Protein AF-A0A397VCN0-F1 (afdb_monomer_lite)

Radius of gyration: 50.91 Å; chains: 1; bounding box: 100×48×121 Å

Secondary structure (DSSP, 8-state):
--HHHHHHHHHHHHHHHHHHTTS------------------------S---HHHHHHHHHHHHHHHHHHHHHHHHHHHTS-HHHHHHHHHHHHHTB--SSTTTTSBPPHHHHHHHHHHHIIIIITHHHHHHHHHHHHHHHHHHHHHHHHHHHHHHHHHHHHHHHHHHHHHHHHHHHEEETTEE-HHHHHHHHHHHHHTTT-HHHHHHHHHHHHHHHHSS--SS---TTTS--

Sequence (232 aa):
MGITQYLKYLLKYKQ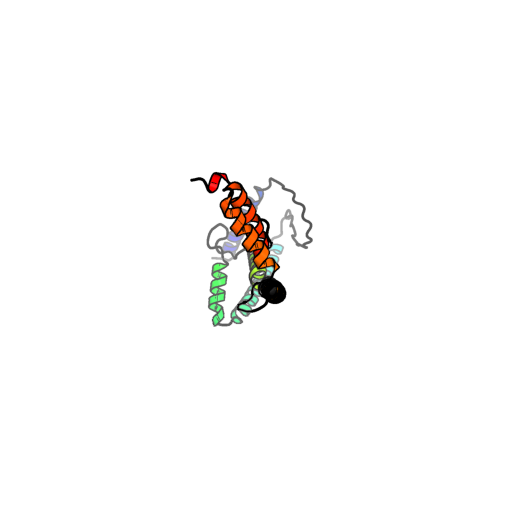TEYSSKKSSTGKEVKISNKFEHSTVTSSINIESELEPENLFQELQYSTKLESKLRQKLHLKIDSIFSDQLSRAIYILNNMIYTKGKHQGELISEYCQRKALKLLENFLYKHGSVAISLTQKIKKLENKNKKLQNELGKLKEQIRLLKISVSSKEKIKQKKLFKSKNEYSTQFLQTATEISNLGQISLKSTAAYTKKFYEFITGEEPEKWIDGHTLSR

Organism: NCBI:txid44941

Structure (mmCIF, N/CA/C/O backbone):
data_AF-A0A397VCN0-F1
#
_entry.id   AF-A0A397VCN0-F1
#
loop_
_atom_site.group_PDB
_atom_site.id
_atom_site.type_symbol
_atom_site.label_atom_id
_atom_site.label_alt_id
_atom_site.label_comp_id
_atom_site.label_asym_id
_atom_site.label_entity_id
_atom_site.label_seq_id
_atom_site.pdbx_PDB_ins_code
_atom_site.Cartn_x
_atom_site.Cartn_y
_atom_site.Cartn_z
_atom_site.occupancy
_atom_site.B_iso_or_equiv
_atom_site.auth_seq_id
_atom_site.auth_comp_id
_atom_site.auth_asym_id
_atom_site.auth_atom_id
_atom_site.pdbx_PDB_model_num
ATOM 1 N N . MET A 1 1 ? 29.643 -0.077 -62.225 1.00 52.97 1 MET A N 1
ATOM 2 C CA . MET A 1 1 ? 29.096 1.298 -62.207 1.00 52.97 1 MET A CA 1
ATOM 3 C C . MET A 1 1 ? 30.232 2.211 -61.771 1.00 52.97 1 MET A C 1
ATOM 5 O O . MET A 1 1 ? 30.728 2.037 -60.666 1.00 52.97 1 MET A O 1
ATOM 9 N N . GLY A 1 2 ? 30.768 3.036 -62.673 1.00 63.59 2 GLY A N 1
ATOM 10 C CA . GLY A 1 2 ? 31.990 3.806 -62.402 1.00 63.59 2 GLY A CA 1
ATOM 11 C C . GLY A 1 2 ? 31.775 4.862 -61.314 1.00 63.59 2 GLY A C 1
ATOM 12 O O . GLY A 1 2 ? 30.667 5.374 -61.166 1.00 63.59 2 GLY A O 1
ATOM 13 N N . ILE A 1 3 ? 32.831 5.210 -60.572 1.00 63.47 3 ILE A N 1
ATOM 14 C CA . ILE A 1 3 ? 32.829 6.237 -59.507 1.00 63.47 3 ILE A CA 1
ATOM 15 C C . ILE A 1 3 ? 32.184 7.553 -59.987 1.00 63.47 3 ILE A C 1
ATOM 17 O O . ILE A 1 3 ? 31.427 8.192 -59.260 1.00 63.47 3 ILE A O 1
ATOM 21 N N . THR A 1 4 ? 32.385 7.908 -61.256 1.00 65.44 4 THR A N 1
ATOM 22 C CA . THR A 1 4 ? 31.786 9.078 -61.920 1.00 65.44 4 THR A CA 1
ATOM 23 C C . THR A 1 4 ? 30.257 9.028 -62.000 1.00 65.44 4 THR A C 1
ATOM 25 O O . THR A 1 4 ? 29.588 10.057 -61.912 1.00 65.44 4 THR A O 1
ATOM 28 N N . GLN A 1 5 ? 29.680 7.836 -62.127 1.00 61.31 5 GLN A N 1
ATOM 29 C CA . GLN A 1 5 ? 28.237 7.618 -62.209 1.00 61.31 5 GLN A CA 1
ATOM 30 C C . GLN A 1 5 ? 27.580 7.704 -60.825 1.00 61.31 5 GLN A C 1
ATOM 32 O O . GLN A 1 5 ? 26.484 8.249 -60.698 1.00 61.31 5 GLN A O 1
ATOM 37 N N . TYR A 1 6 ? 28.288 7.256 -59.784 1.00 66.12 6 TYR A N 1
ATOM 38 C CA . TYR A 1 6 ? 27.868 7.399 -58.388 1.00 66.12 6 TYR A CA 1
ATOM 39 C C . TYR A 1 6 ? 27.929 8.861 -57.913 1.00 66.12 6 TYR A C 1
ATOM 41 O O . TYR A 1 6 ? 26.990 9.353 -57.290 1.00 66.12 6 TYR A O 1
ATOM 49 N N . LEU A 1 7 ? 28.974 9.603 -58.295 1.00 70.06 7 LEU A N 1
ATOM 50 C CA . LEU A 1 7 ? 29.089 11.034 -57.989 1.00 70.06 7 LEU A CA 1
ATOM 51 C C . LEU A 1 7 ? 28.002 11.870 -58.685 1.00 70.06 7 LEU A C 1
ATOM 53 O O . LEU A 1 7 ? 27.406 12.743 -58.053 1.00 70.06 7 LEU A O 1
ATOM 57 N N . LYS A 1 8 ? 27.663 11.558 -59.948 1.00 76.31 8 LYS A N 1
ATOM 58 C CA . LYS A 1 8 ? 26.522 12.185 -60.645 1.00 76.31 8 LYS A CA 1
ATOM 59 C C . LYS A 1 8 ? 25.186 11.920 -59.943 1.00 76.31 8 LYS A C 1
ATOM 61 O O . LYS A 1 8 ? 24.343 12.814 -59.890 1.00 76.31 8 LYS A O 1
ATOM 66 N N . TYR A 1 9 ? 24.994 10.721 -59.392 1.00 77.94 9 TYR A N 1
ATOM 67 C CA . TYR A 1 9 ? 23.787 10.380 -58.636 1.00 77.94 9 TYR A CA 1
ATOM 68 C C . TYR A 1 9 ? 23.679 11.189 -57.331 1.00 77.94 9 TYR A C 1
ATOM 70 O O . TYR A 1 9 ? 22.633 11.779 -57.060 1.00 77.94 9 TYR A O 1
ATOM 78 N N . LEU A 1 10 ? 24.772 11.295 -56.567 1.00 71.25 10 LEU A N 1
ATOM 79 C CA . LEU A 1 10 ? 24.806 12.055 -55.311 1.00 71.25 10 LEU A CA 1
ATOM 80 C C . LEU A 1 10 ? 24.582 13.562 -55.513 1.00 71.25 10 LEU A C 1
ATOM 82 O O . LEU A 1 10 ? 23.855 14.182 -54.734 1.00 71.25 10 LEU A O 1
ATOM 86 N N . LEU A 1 11 ? 25.149 14.146 -56.575 1.00 71.75 11 LEU A N 1
ATOM 87 C CA . LEU A 1 11 ? 24.930 15.556 -56.924 1.00 71.75 11 LEU A CA 1
ATOM 88 C C . LEU A 1 11 ? 23.461 15.842 -57.265 1.00 71.75 11 LEU A C 1
ATOM 90 O O . LEU A 1 11 ? 22.894 16.822 -56.776 1.00 71.75 11 LEU A O 1
ATOM 94 N N . LYS A 1 12 ? 22.818 14.954 -58.035 1.00 77.06 12 LYS A N 1
ATOM 95 C CA . LYS A 1 12 ? 21.394 15.072 -58.382 1.00 77.06 12 LYS A CA 1
ATOM 96 C C . LYS A 1 12 ? 20.493 14.969 -57.147 1.00 77.06 12 LYS A C 1
ATOM 98 O O . LYS A 1 12 ? 19.529 15.720 -57.032 1.00 77.06 12 LYS A O 1
ATOM 103 N N . TYR A 1 13 ? 20.825 14.079 -56.209 1.00 66.25 13 TYR A N 1
ATOM 104 C CA . TYR A 1 13 ? 20.067 13.906 -54.968 1.00 66.25 13 TYR A CA 1
ATOM 105 C C . TYR A 1 13 ? 20.111 15.167 -54.090 1.00 66.25 13 TYR A C 1
ATOM 107 O O . TYR A 1 13 ? 19.065 15.663 -53.667 1.00 66.25 13 TYR A O 1
ATOM 115 N N . LYS A 1 14 ? 21.296 15.768 -53.897 1.00 65.12 14 LYS A N 1
ATOM 116 C CA . LYS A 1 14 ? 21.422 16.995 -53.093 1.00 65.12 14 LYS A CA 1
ATOM 117 C C . LYS A 1 14 ? 20.653 18.179 -53.684 1.00 65.12 14 LYS A C 1
ATOM 119 O O . LYS A 1 14 ? 19.998 18.892 -52.931 1.00 65.12 14 LYS A O 1
ATOM 124 N N . GLN A 1 15 ? 20.650 18.369 -55.005 1.00 58.91 15 GLN A N 1
ATOM 125 C CA . GLN A 1 15 ? 19.891 19.463 -55.635 1.00 58.91 15 GLN A CA 1
ATOM 126 C C . GLN A 1 15 ? 18.381 19.383 -55.348 1.00 58.91 15 GLN A C 1
ATOM 128 O O . GLN A 1 15 ? 17.747 20.410 -55.110 1.00 58.91 15 GLN A O 1
ATOM 133 N N . THR A 1 16 ? 17.811 18.175 -55.279 1.00 57.97 16 THR A N 1
ATOM 134 C CA . THR A 1 16 ? 16.381 18.001 -54.971 1.00 57.97 16 THR A CA 1
ATOM 135 C C . THR A 1 16 ? 16.013 18.341 -53.520 1.00 57.97 16 THR A C 1
ATOM 137 O O . THR A 1 16 ? 14.912 18.835 -53.270 1.00 57.97 16 THR A O 1
ATOM 140 N N . GLU A 1 17 ? 16.934 18.178 -52.561 1.00 53.09 17 GLU A N 1
ATOM 141 C CA . GLU A 1 17 ? 16.700 18.586 -51.168 1.00 53.09 17 GLU A CA 1
ATOM 142 C C . GLU A 1 17 ? 16.656 20.112 -50.999 1.00 53.09 17 GLU A C 1
ATOM 144 O O . GLU A 1 17 ? 15.836 20.618 -50.224 1.00 53.09 17 GLU A O 1
ATOM 149 N N . TYR A 1 18 ? 17.490 20.850 -51.742 1.00 44.41 18 TYR A N 1
ATOM 150 C CA . TYR A 1 18 ? 17.548 22.315 -51.674 1.00 44.41 18 TYR A CA 1
ATOM 151 C C . TYR A 1 18 ? 16.281 22.982 -52.224 1.00 44.41 18 TYR A C 1
ATOM 153 O O . TYR A 1 18 ? 15.811 23.965 -51.649 1.00 44.41 18 TYR A O 1
ATOM 161 N N . SER A 1 19 ? 15.668 22.427 -53.274 1.00 44.06 19 SER A N 1
ATOM 162 C CA . SER A 1 19 ? 14.415 22.963 -53.823 1.00 44.06 19 SER A CA 1
ATOM 163 C C . SER A 1 19 ? 13.205 22.738 -52.906 1.00 44.06 19 SER A C 1
ATOM 165 O O . SER A 1 19 ? 12.285 23.552 -52.917 1.00 44.06 19 SER A O 1
ATOM 167 N N . SER A 1 20 ? 13.201 21.696 -52.062 1.00 51.53 20 SER A N 1
ATOM 168 C CA . SER A 1 20 ? 12.068 21.435 -51.153 1.00 51.53 20 SER A CA 1
ATOM 169 C C . SER A 1 20 ? 12.053 22.337 -49.907 1.00 51.53 20 SER A C 1
ATOM 171 O O . SER A 1 20 ? 10.988 22.602 -49.349 1.00 51.53 20 SER A O 1
ATOM 173 N N . LYS A 1 21 ? 13.213 22.875 -49.495 1.00 48.22 21 LYS A N 1
ATOM 174 C CA . LYS A 1 21 ? 13.355 23.705 -48.282 1.00 48.22 21 LYS A CA 1
ATOM 175 C C . LYS A 1 21 ? 12.924 25.170 -48.448 1.00 48.22 21 LYS A C 1
ATOM 177 O O . LYS A 1 21 ? 12.779 25.857 -47.442 1.00 48.22 21 LYS A O 1
ATOM 182 N N . LYS A 1 22 ? 12.668 25.656 -49.672 1.00 43.25 22 LYS A N 1
ATOM 183 C CA . LYS A 1 22 ? 12.268 27.058 -49.930 1.00 43.25 22 LYS A CA 1
ATOM 184 C C . LYS A 1 22 ? 10.757 27.350 -49.842 1.00 43.25 22 LYS A C 1
ATOM 186 O O . LYS A 1 22 ? 10.391 28.508 -49.992 1.00 43.25 22 LYS A O 1
ATOM 191 N N . SER A 1 23 ? 9.877 26.370 -49.578 1.00 43.91 23 SER A N 1
ATOM 192 C CA . SER A 1 23 ? 8.410 26.610 -49.575 1.00 43.91 23 SER A CA 1
ATOM 193 C C . SER A 1 23 ? 7.705 26.606 -48.208 1.00 43.91 23 SER A C 1
ATOM 195 O O . SER A 1 23 ? 6.490 26.771 -48.161 1.00 43.91 23 SER A O 1
ATOM 197 N N . SER A 1 24 ? 8.417 26.476 -47.082 1.00 46.81 24 SER A N 1
ATOM 198 C CA . SER A 1 24 ? 7.774 26.428 -45.756 1.00 46.81 24 SER A CA 1
ATOM 199 C C . SER A 1 24 ? 8.371 27.419 -44.754 1.00 46.81 24 SER A C 1
ATOM 201 O O . SER A 1 24 ? 9.006 27.032 -43.774 1.00 46.81 24 SER A O 1
ATOM 203 N N . THR A 1 25 ? 8.130 28.710 -44.969 1.00 42.97 25 THR A N 1
ATOM 204 C CA . THR A 1 25 ? 8.285 29.747 -43.937 1.00 42.97 25 THR A CA 1
ATOM 205 C C . THR A 1 25 ? 6.997 30.550 -43.846 1.00 42.97 25 THR A C 1
ATOM 207 O O . THR A 1 25 ? 6.681 31.327 -44.741 1.00 42.97 25 THR A O 1
ATOM 210 N N . GLY A 1 26 ? 6.247 30.355 -42.760 1.00 38.00 26 GLY A N 1
ATOM 211 C CA . GLY A 1 26 ? 5.055 31.148 -42.481 1.00 38.00 26 GLY A CA 1
ATOM 212 C C . GLY A 1 26 ? 4.259 30.664 -41.272 1.00 38.00 26 GLY A C 1
ATOM 213 O O . GLY A 1 26 ? 3.211 30.055 -41.456 1.00 38.00 26 GLY A O 1
ATOM 214 N N . LYS A 1 27 ? 4.759 30.948 -40.059 1.00 37.06 27 LYS A N 1
ATOM 215 C CA . LYS A 1 27 ? 4.027 31.541 -38.911 1.00 37.06 27 LYS A CA 1
ATOM 216 C C . LYS A 1 27 ? 4.756 31.274 -37.590 1.00 37.06 27 LYS A C 1
ATOM 218 O O . LYS A 1 27 ? 4.901 30.137 -37.153 1.00 37.06 27 LYS A O 1
ATOM 223 N N . GLU A 1 28 ? 5.195 32.366 -36.972 1.00 37.59 28 GLU A N 1
ATOM 224 C CA . GLU A 1 28 ? 5.738 32.431 -35.619 1.00 37.59 28 GLU A CA 1
ATOM 225 C C . GLU A 1 28 ? 4.655 32.137 -34.572 1.00 37.59 28 GLU A C 1
ATOM 227 O O . GLU A 1 28 ? 3.560 32.696 -34.626 1.00 37.59 28 GLU A O 1
ATOM 232 N N . VAL A 1 29 ? 5.003 31.349 -33.554 1.00 33.03 29 VAL A N 1
ATOM 233 C CA . VAL A 1 29 ? 4.394 31.447 -32.224 1.00 33.03 29 VAL A CA 1
ATOM 234 C C . VAL A 1 29 ? 5.535 31.528 -31.216 1.00 33.03 29 VAL A C 1
ATOM 236 O O . VAL A 1 29 ? 6.292 30.576 -31.028 1.00 33.03 29 VAL A O 1
ATOM 239 N N . LYS A 1 30 ? 5.674 32.701 -30.594 1.00 43.06 30 LYS A N 1
ATOM 240 C CA . LYS A 1 30 ? 6.594 32.963 -29.485 1.00 43.06 30 LYS A CA 1
ATOM 241 C C . LYS A 1 30 ? 6.104 32.228 -28.239 1.00 43.06 30 LYS A C 1
ATOM 243 O O . LYS A 1 30 ? 5.043 32.553 -27.716 1.00 43.06 30 LYS A O 1
ATOM 248 N N . ILE A 1 31 ? 6.908 31.301 -27.726 1.00 36.25 31 ILE A N 1
ATOM 249 C CA . ILE A 1 31 ? 6.839 30.867 -26.328 1.00 36.25 31 ILE A CA 1
ATOM 250 C C . ILE A 1 31 ? 8.248 30.969 -25.757 1.00 36.25 31 ILE A C 1
ATOM 252 O O . ILE A 1 31 ? 9.149 30.213 -26.112 1.00 36.25 31 ILE A O 1
ATOM 256 N N . SER A 1 32 ? 8.422 31.953 -24.884 1.00 42.44 32 SER A N 1
ATOM 257 C CA . SER A 1 32 ? 9.625 32.181 -24.099 1.00 42.44 32 SER A CA 1
ATOM 258 C C . SER A 1 32 ? 9.804 31.037 -23.104 1.00 42.44 32 SER A C 1
ATOM 260 O O . SER A 1 32 ? 8.989 30.881 -22.202 1.00 42.44 32 SER A O 1
ATOM 262 N N . ASN A 1 33 ? 10.881 30.265 -23.232 1.00 35.03 33 ASN A N 1
ATOM 263 C CA . ASN A 1 33 ? 11.439 29.502 -22.121 1.00 35.03 33 ASN A CA 1
ATOM 264 C C . ASN A 1 33 ? 12.961 29.494 -22.235 1.00 35.03 33 ASN A C 1
ATOM 266 O O . ASN A 1 33 ? 13.545 29.007 -23.199 1.00 35.03 33 ASN A O 1
ATOM 270 N N . LYS A 1 34 ? 13.579 30.107 -21.229 1.00 45.44 34 LYS A N 1
ATOM 271 C CA . LYS A 1 34 ? 15.013 30.295 -21.063 1.00 45.44 34 LYS A CA 1
ATOM 272 C C . LYS A 1 34 ? 15.606 28.971 -20.574 1.00 45.44 34 LYS A C 1
ATOM 274 O O . LYS A 1 34 ? 15.419 28.613 -19.417 1.00 45.44 34 LYS A O 1
ATOM 279 N N . PHE A 1 35 ? 16.279 28.240 -21.456 1.00 36.78 35 PHE A N 1
ATOM 280 C CA . PHE A 1 35 ? 17.197 27.163 -21.090 1.00 36.78 35 PHE A CA 1
ATOM 281 C C . PHE A 1 35 ? 18.443 27.292 -21.960 1.00 36.78 35 PHE A C 1
ATOM 283 O O . PHE A 1 35 ? 18.377 27.207 -23.185 1.00 36.78 35 PHE A O 1
ATOM 290 N N . GLU A 1 36 ? 19.565 27.560 -21.304 1.00 40.88 36 GLU A N 1
ATOM 291 C CA . GLU A 1 36 ? 20.887 27.626 -21.909 1.00 40.88 36 GLU A CA 1
ATOM 292 C C . GLU A 1 36 ? 21.282 26.229 -22.395 1.00 40.88 36 GLU A C 1
ATOM 294 O O . GLU A 1 36 ? 21.576 25.330 -21.609 1.00 40.88 36 GLU A O 1
ATOM 299 N N . HIS A 1 37 ? 21.288 26.051 -23.711 1.00 37.06 37 HIS A N 1
ATOM 300 C CA . HIS A 1 37 ? 22.030 24.988 -24.364 1.00 37.06 37 HIS A CA 1
ATOM 301 C C . HIS A 1 37 ? 22.954 25.626 -25.394 1.00 37.06 37 HIS A C 1
ATOM 303 O O . HIS A 1 37 ? 22.508 26.321 -26.306 1.00 37.06 37 HIS A O 1
ATOM 309 N N . SER A 1 38 ? 24.252 25.366 -25.249 1.00 35.41 38 SER A N 1
ATOM 310 C CA . SER A 1 38 ? 25.270 25.586 -26.269 1.00 35.41 38 SER A CA 1
ATOM 311 C C . SER A 1 38 ? 25.053 24.611 -27.428 1.00 35.41 38 SER A C 1
ATOM 313 O O . SER A 1 38 ? 25.767 23.630 -27.618 1.00 35.41 38 SER A O 1
ATOM 315 N N . THR A 1 39 ? 24.026 24.866 -28.229 1.00 32.78 39 THR A N 1
ATOM 316 C CA . THR A 1 39 ? 23.913 24.282 -29.560 1.00 32.78 39 THR A CA 1
ATOM 317 C C . THR A 1 39 ? 24.806 25.079 -30.496 1.00 32.78 39 THR A C 1
ATOM 319 O O . THR A 1 39 ? 24.437 26.172 -30.926 1.00 32.78 39 THR A O 1
ATOM 322 N N . VAL A 1 40 ? 25.967 24.521 -30.846 1.00 36.59 40 VAL A N 1
ATOM 323 C CA . VAL A 1 40 ? 26.679 24.911 -32.069 1.00 36.59 4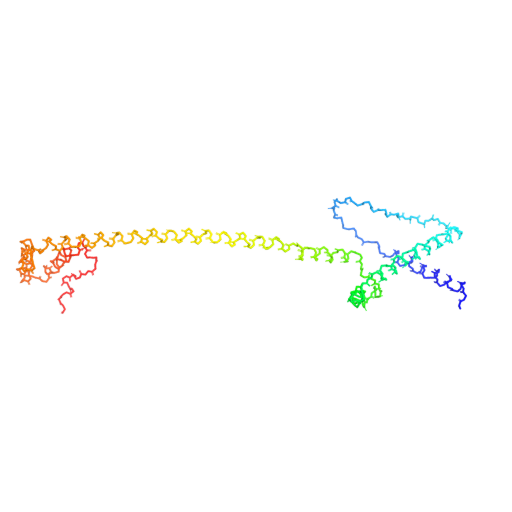0 VAL A CA 1
ATOM 324 C C . VAL A 1 40 ? 25.804 24.464 -33.239 1.00 36.59 40 VAL A C 1
ATOM 326 O O . VAL A 1 40 ? 25.929 23.362 -33.760 1.00 36.59 40 VAL A O 1
ATOM 329 N N . THR A 1 41 ? 24.842 25.308 -33.593 1.00 37.25 41 THR A N 1
ATOM 330 C CA . THR A 1 41 ? 24.201 25.288 -34.903 1.00 37.25 41 THR A CA 1
ATOM 331 C C . THR A 1 41 ? 24.885 26.380 -35.701 1.00 37.25 41 THR A C 1
ATOM 333 O O . THR A 1 41 ? 24.500 27.547 -35.660 1.00 37.25 41 THR A O 1
ATOM 336 N N . SER A 1 42 ? 25.964 26.014 -36.390 1.00 37.88 42 SER A N 1
ATOM 337 C CA . SER A 1 42 ? 26.475 26.828 -37.483 1.00 37.88 42 SER A CA 1
ATOM 338 C C . SER A 1 42 ? 25.390 26.854 -38.556 1.00 37.88 42 SER A C 1
ATOM 340 O O . SER A 1 42 ? 25.253 25.949 -39.375 1.00 37.88 42 SER A O 1
ATOM 342 N N . SER A 1 43 ? 24.559 27.891 -38.508 1.00 38.50 43 SER A N 1
ATOM 343 C CA . SER A 1 43 ? 23.750 28.295 -39.648 1.00 38.50 43 SER A CA 1
ATOM 344 C C . SER A 1 43 ? 24.732 28.777 -40.707 1.00 38.50 43 SER A C 1
ATOM 346 O O . SER A 1 43 ? 25.196 29.913 -40.661 1.00 38.50 43 SER A O 1
ATOM 348 N N . ILE A 1 44 ? 25.143 27.875 -41.597 1.00 39.31 44 ILE A N 1
ATOM 349 C CA . ILE A 1 44 ? 26.002 28.234 -42.718 1.00 39.31 44 ILE A CA 1
ATOM 350 C C . ILE A 1 44 ? 25.102 28.916 -43.749 1.00 39.31 44 ILE A C 1
ATOM 352 O O . ILE A 1 44 ? 24.331 28.262 -44.452 1.00 39.31 44 ILE A O 1
ATOM 356 N N . ASN A 1 45 ? 25.187 30.244 -43.803 1.00 44.09 45 ASN A N 1
ATOM 357 C CA . ASN A 1 45 ? 24.824 31.008 -44.988 1.00 44.09 45 ASN A CA 1
ATOM 358 C C . ASN A 1 45 ? 25.782 30.563 -46.100 1.00 44.09 45 ASN A C 1
ATOM 360 O O . ASN A 1 45 ? 26.951 30.936 -46.086 1.00 44.09 45 ASN A O 1
ATOM 364 N N . ILE A 1 46 ? 25.313 29.722 -47.022 1.00 44.03 46 ILE A N 1
ATOM 365 C CA . ILE A 1 46 ? 26.068 29.352 -48.225 1.00 44.03 46 ILE A CA 1
ATOM 366 C C . ILE A 1 46 ? 25.491 30.158 -49.386 1.00 44.03 46 ILE A C 1
ATOM 368 O O . ILE A 1 46 ? 24.717 29.657 -50.193 1.00 44.03 46 ILE A O 1
ATOM 372 N N . GLU A 1 47 ? 25.871 31.430 -49.437 1.00 45.81 47 GLU A N 1
ATOM 373 C CA . GLU A 1 47 ? 26.098 32.130 -50.702 1.00 45.81 47 GLU A CA 1
ATOM 374 C C . GLU A 1 47 ? 27.614 32.274 -50.847 1.00 45.81 47 GLU A C 1
ATOM 376 O O . GLU A 1 47 ? 28.192 33.348 -50.740 1.00 45.81 47 GLU A O 1
ATOM 381 N N . SER A 1 48 ? 28.286 31.137 -50.996 1.00 50.91 48 SER A N 1
ATOM 382 C CA . SER A 1 48 ? 29.663 31.098 -51.464 1.00 50.91 48 SER A CA 1
ATOM 383 C C . SER A 1 48 ? 29.772 29.923 -52.417 1.00 50.91 48 SER A C 1
ATOM 385 O O . SER A 1 48 ? 29.552 28.775 -52.022 1.00 50.91 48 SER A O 1
ATOM 387 N N . GLU A 1 49 ? 30.059 30.232 -53.673 1.00 57.00 49 GLU A N 1
ATOM 388 C CA . GLU A 1 49 ? 30.464 29.285 -54.701 1.00 57.00 49 GLU A CA 1
ATOM 389 C C . GLU A 1 49 ? 31.680 28.512 -54.161 1.00 57.00 49 GLU A C 1
ATOM 391 O O . GLU A 1 49 ? 32.780 29.041 -54.027 1.00 57.00 49 GLU A O 1
ATOM 396 N N . LEU A 1 50 ? 31.425 27.300 -53.662 1.00 51.81 50 LEU A N 1
ATOM 397 C CA . LEU A 1 50 ? 32.420 26.463 -53.000 1.00 51.81 50 LEU A CA 1
ATOM 398 C C . LEU A 1 50 ? 33.236 25.743 -54.070 1.00 51.81 50 LEU A C 1
ATOM 400 O O . LEU A 1 50 ? 32.737 24.832 -54.733 1.00 51.81 50 LEU A O 1
ATOM 404 N N . GLU A 1 51 ? 34.493 26.159 -54.199 1.00 61.62 51 GLU A N 1
ATOM 405 C CA . GLU A 1 51 ? 35.505 25.528 -55.042 1.00 61.62 51 GLU A CA 1
ATOM 406 C C . GLU A 1 51 ? 35.568 23.999 -54.804 1.00 61.62 51 GLU A C 1
ATOM 408 O O . GLU A 1 51 ? 35.558 23.538 -53.651 1.00 61.62 51 GLU A O 1
ATOM 413 N N . PRO A 1 52 ? 35.648 23.182 -55.872 1.00 60.91 52 PRO A N 1
ATOM 414 C CA . PRO A 1 52 ? 35.488 21.724 -55.821 1.00 60.91 52 PRO A CA 1
ATOM 415 C C . PRO A 1 52 ? 36.542 20.994 -54.967 1.00 60.91 52 PRO A C 1
ATOM 417 O O . PRO A 1 52 ? 36.306 19.866 -54.526 1.00 60.91 52 PRO A O 1
ATOM 420 N N . GLU A 1 53 ? 37.680 21.628 -54.685 1.00 58.81 53 GLU A N 1
ATOM 421 C CA . GLU A 1 53 ? 38.780 21.068 -53.887 1.00 58.81 53 GLU A CA 1
ATOM 422 C C . GLU A 1 53 ? 38.465 21.014 -52.381 1.00 58.81 53 GLU A C 1
ATOM 424 O O . GLU A 1 53 ? 38.832 20.043 -51.711 1.00 58.81 53 GLU A O 1
ATOM 429 N N . ASN A 1 54 ? 37.689 21.973 -51.859 1.00 64.00 54 ASN A N 1
ATOM 430 C CA . ASN A 1 54 ? 37.234 21.960 -50.462 1.00 64.00 54 ASN A CA 1
ATOM 431 C C . ASN A 1 54 ? 36.186 20.862 -50.212 1.00 64.00 54 ASN A C 1
ATOM 433 O O . ASN A 1 54 ? 36.193 20.214 -49.163 1.00 64.00 54 ASN A O 1
ATOM 437 N N . LEU A 1 55 ? 35.342 20.573 -51.209 1.00 64.00 55 LEU A N 1
ATOM 438 C CA . LEU A 1 55 ? 34.334 19.511 -51.130 1.00 64.00 55 LEU A CA 1
ATOM 439 C C . LEU A 1 55 ? 34.980 18.117 -51.030 1.00 64.00 55 LEU A C 1
ATOM 441 O O . LEU A 1 55 ? 34.479 17.234 -50.333 1.00 64.00 55 LEU A O 1
ATOM 445 N N . PHE A 1 56 ? 36.108 17.908 -51.715 1.00 67.56 56 PHE A N 1
ATOM 446 C CA . PHE A 1 56 ? 36.815 16.628 -51.716 1.00 67.56 56 PHE A CA 1
ATOM 447 C C . PHE A 1 56 ? 37.487 16.329 -50.369 1.00 67.56 56 PHE A C 1
ATOM 449 O O . PHE A 1 56 ? 37.388 15.206 -49.868 1.00 67.56 56 PHE A O 1
ATOM 456 N N . GLN A 1 57 ? 38.115 17.328 -49.742 1.00 68.56 57 GLN A N 1
ATOM 457 C CA . GLN A 1 57 ? 38.715 17.175 -48.411 1.00 68.56 57 GLN A CA 1
ATOM 458 C C . GLN A 1 57 ? 37.661 16.919 -47.323 1.00 68.56 57 GLN A C 1
ATOM 460 O O . GLN A 1 57 ? 37.855 16.058 -46.461 1.00 68.56 57 GLN A O 1
ATOM 465 N N . GLU A 1 58 ? 36.511 17.592 -47.390 1.00 68.69 58 GLU A N 1
ATOM 466 C CA . GLU A 1 58 ? 35.407 17.395 -46.445 1.00 68.69 58 GLU A CA 1
ATOM 467 C C . GLU A 1 58 ? 34.778 15.991 -46.575 1.00 68.69 58 GLU A C 1
ATOM 469 O O . GLU A 1 58 ? 34.512 15.312 -45.576 1.00 68.69 58 GLU A O 1
ATOM 474 N N . LEU A 1 59 ? 34.651 15.481 -47.806 1.00 67.06 59 LEU A N 1
ATOM 475 C CA . LEU A 1 59 ? 34.237 14.099 -48.068 1.00 67.06 59 LEU A CA 1
ATOM 476 C C . LEU A 1 59 ? 35.252 13.078 -47.524 1.00 67.06 59 LEU A C 1
ATOM 478 O O . LEU A 1 59 ? 34.860 12.102 -46.877 1.00 67.06 59 LEU A O 1
ATOM 482 N N . GLN A 1 60 ? 36.556 13.305 -47.700 1.00 70.81 60 GLN A N 1
ATOM 483 C CA . GLN A 1 60 ? 37.585 12.437 -47.112 1.00 70.81 60 GLN A CA 1
ATOM 484 C C . GLN A 1 60 ? 37.547 12.433 -45.576 1.00 70.81 60 GLN A C 1
ATOM 486 O O . GLN A 1 60 ? 37.714 11.385 -44.947 1.00 70.81 60 GLN A O 1
ATOM 491 N N . TYR A 1 61 ? 37.286 13.579 -44.948 1.00 70.44 61 TYR A N 1
ATOM 492 C CA . TYR A 1 61 ? 37.168 13.656 -43.495 1.00 70.44 61 TYR A CA 1
ATOM 493 C C . TYR A 1 61 ? 35.921 12.924 -42.973 1.00 70.44 61 TYR A C 1
ATOM 495 O O . TYR A 1 61 ? 36.016 12.149 -42.017 1.00 70.44 61 TYR A O 1
ATOM 503 N N . SER A 1 62 ? 34.770 13.106 -43.630 1.00 69.31 62 SER A N 1
ATOM 504 C CA . SER A 1 62 ? 33.513 12.438 -43.256 1.00 69.31 62 SER A CA 1
ATOM 505 C C . SER A 1 62 ? 33.630 10.907 -43.306 1.00 69.31 62 SER A C 1
ATOM 507 O O . SER A 1 62 ? 33.307 10.226 -42.332 1.00 69.31 62 SER A O 1
ATOM 509 N N . THR A 1 63 ? 34.230 10.361 -44.367 1.00 78.19 63 THR A N 1
ATOM 510 C CA . THR A 1 63 ? 34.447 8.911 -44.524 1.00 78.19 63 THR A CA 1
ATOM 511 C C . THR A 1 63 ? 35.410 8.336 -43.477 1.00 78.19 63 THR A C 1
ATOM 513 O O . THR A 1 63 ? 35.213 7.224 -42.975 1.00 78.19 63 THR A O 1
ATOM 516 N N . LYS A 1 64 ? 36.432 9.103 -43.071 1.00 87.19 64 LYS A N 1
ATOM 517 C CA . LYS A 1 64 ? 37.360 8.720 -41.994 1.00 87.19 64 LYS A CA 1
ATOM 518 C C . LYS A 1 64 ? 36.701 8.740 -40.612 1.00 87.19 64 LYS A C 1
ATOM 520 O O . LYS A 1 64 ? 37.064 7.945 -39.745 1.00 87.19 64 LYS A O 1
ATOM 525 N N . LEU A 1 65 ? 35.759 9.647 -40.375 1.00 82.25 65 LEU A N 1
ATOM 526 C CA . LEU A 1 65 ? 35.004 9.694 -39.124 1.00 82.25 65 LEU A CA 1
ATOM 527 C C . LEU A 1 65 ? 34.006 8.533 -39.037 1.00 82.25 65 LEU A C 1
ATOM 529 O O . LEU A 1 65 ? 33.935 7.856 -38.009 1.00 82.25 65 LEU A O 1
ATOM 533 N N . GLU A 1 66 ? 33.290 8.258 -40.127 1.00 83.44 66 GLU A N 1
ATOM 534 C CA . GLU A 1 66 ? 32.361 7.132 -40.221 1.00 83.44 66 GLU A CA 1
ATOM 535 C C . GLU A 1 66 ? 33.056 5.787 -40.003 1.00 83.44 66 GLU A C 1
ATOM 537 O O . GLU A 1 66 ? 32.549 4.949 -39.255 1.00 83.44 66 GLU A O 1
ATOM 542 N N . SER A 1 67 ? 34.239 5.579 -40.590 1.00 86.31 67 SER A N 1
ATOM 543 C CA . SER A 1 67 ? 34.993 4.334 -40.403 1.00 86.31 67 SER A CA 1
ATOM 544 C C . SER A 1 67 ? 35.398 4.123 -38.941 1.00 86.31 67 SER A C 1
ATOM 546 O O . SER A 1 67 ? 35.221 3.026 -38.409 1.00 86.31 67 SER A O 1
ATOM 548 N N . LYS A 1 68 ? 35.828 5.181 -38.242 1.00 89.94 68 LYS A N 1
ATOM 549 C CA . LYS A 1 68 ? 36.113 5.129 -36.798 1.00 89.94 68 LYS A CA 1
ATOM 550 C C . LYS A 1 68 ? 34.870 4.806 -35.968 1.00 89.94 68 LYS A C 1
ATOM 552 O O . LYS A 1 68 ? 34.960 4.037 -35.013 1.00 89.94 68 LYS A O 1
ATOM 557 N N . LEU A 1 69 ? 33.718 5.392 -36.296 1.00 84.88 69 LEU A N 1
ATOM 558 C CA . LEU A 1 69 ? 32.461 5.114 -35.593 1.00 84.88 69 LEU A CA 1
ATOM 559 C C . LEU A 1 69 ? 32.006 3.667 -35.810 1.00 84.88 69 LEU A C 1
ATOM 561 O O . LEU A 1 69 ? 31.629 3.002 -34.846 1.00 84.88 69 LEU A O 1
ATOM 565 N N . ARG A 1 70 ? 32.119 3.154 -37.040 1.00 87.88 70 ARG A N 1
ATOM 566 C CA . ARG A 1 70 ? 31.831 1.750 -37.366 1.00 87.88 70 ARG A CA 1
ATOM 567 C C . ARG A 1 70 ? 32.749 0.793 -36.616 1.00 87.88 70 ARG A C 1
ATOM 569 O O . ARG A 1 70 ? 32.258 -0.154 -36.016 1.00 87.88 70 ARG A O 1
ATOM 576 N N . GLN A 1 71 ? 34.053 1.065 -36.574 1.00 90.62 71 GLN A N 1
ATOM 577 C CA . GLN A 1 71 ? 35.004 0.258 -35.800 1.00 90.62 71 GLN A CA 1
ATOM 578 C C . GLN A 1 71 ? 34.656 0.241 -34.308 1.00 90.62 71 GLN A C 1
ATOM 580 O O . GLN A 1 71 ? 34.607 -0.824 -33.699 1.00 90.62 71 GLN A O 1
ATOM 585 N N . LYS A 1 72 ? 34.337 1.402 -33.719 1.00 92.69 72 LYS A N 1
ATOM 586 C CA . LYS A 1 72 ? 33.885 1.478 -32.320 1.00 92.69 72 LYS A CA 1
ATOM 587 C C . LYS A 1 72 ? 32.609 0.675 -32.075 1.00 92.69 72 LYS A C 1
ATOM 589 O O . LYS A 1 72 ? 32.470 0.079 -31.010 1.00 92.69 72 LYS A O 1
ATOM 594 N N . LEU A 1 73 ? 31.675 0.681 -33.025 1.00 86.81 73 LEU A N 1
ATOM 595 C CA . LEU A 1 73 ? 30.449 -0.104 -32.932 1.00 86.81 73 LEU A CA 1
ATOM 596 C C . LEU A 1 73 ? 30.739 -1.607 -33.009 1.00 86.81 73 LEU A C 1
ATOM 598 O O . LEU A 1 73 ? 30.219 -2.341 -32.177 1.00 86.81 73 LEU A O 1
ATOM 602 N N . HIS A 1 74 ? 31.593 -2.048 -33.937 1.00 89.31 74 HIS A N 1
ATOM 603 C CA . HIS A 1 74 ? 32.005 -3.450 -34.042 1.00 89.31 74 HIS A CA 1
ATOM 604 C C . HIS A 1 74 ? 32.621 -3.954 -32.739 1.00 89.31 74 HIS A C 1
ATOM 606 O O . HIS A 1 74 ? 32.120 -4.920 -32.182 1.00 89.31 74 HIS A O 1
ATOM 612 N N . LEU A 1 75 ? 33.580 -3.216 -32.171 1.00 92.75 75 LEU A N 1
ATOM 613 C CA . LEU A 1 75 ? 34.189 -3.578 -30.886 1.00 92.75 75 LEU A CA 1
ATOM 614 C C . LEU A 1 75 ? 33.158 -3.698 -29.754 1.00 92.75 75 LEU A C 1
ATOM 616 O O . LEU A 1 75 ? 33.266 -4.575 -28.902 1.00 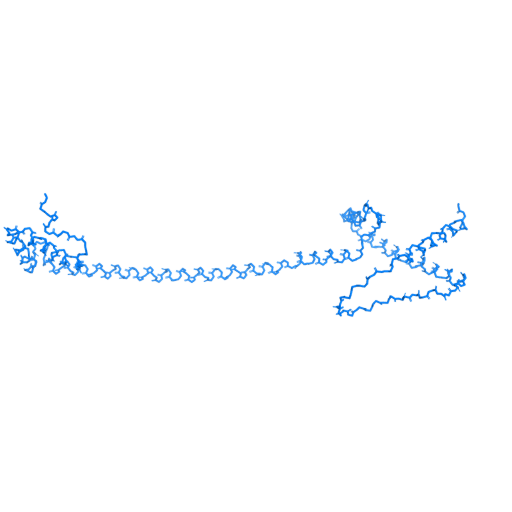92.75 75 LEU A O 1
ATOM 620 N N . LYS A 1 76 ? 32.142 -2.825 -29.738 1.00 89.81 76 LYS A N 1
ATOM 621 C CA . LYS A 1 76 ? 31.050 -2.922 -28.762 1.00 89.81 76 LYS A CA 1
ATOM 622 C C . LYS A 1 76 ? 30.193 -4.160 -28.993 1.00 89.81 76 LYS A C 1
ATOM 624 O O . LYS A 1 76 ? 29.859 -4.817 -28.017 1.00 89.81 76 LYS A O 1
ATOM 629 N N . ILE A 1 77 ? 29.843 -4.468 -30.239 1.00 87.25 77 ILE A N 1
ATOM 630 C CA . ILE A 1 77 ? 29.051 -5.656 -30.580 1.00 87.25 77 ILE A CA 1
ATOM 631 C C . ILE A 1 77 ? 29.817 -6.927 -30.201 1.00 87.25 77 ILE A C 1
ATOM 633 O O . ILE A 1 77 ? 29.241 -7.794 -29.552 1.00 87.25 77 ILE A O 1
ATOM 637 N N . ASP A 1 78 ? 31.113 -6.989 -30.505 1.00 89.12 78 ASP A N 1
ATOM 638 C CA . ASP A 1 78 ? 31.980 -8.128 -30.177 1.00 89.12 78 ASP A CA 1
ATOM 639 C C . ASP A 1 78 ? 32.135 -8.328 -28.658 1.00 89.12 78 ASP A C 1
ATOM 641 O O . ASP A 1 78 ? 32.395 -9.436 -28.197 1.00 89.12 78 ASP A O 1
ATOM 645 N N . SER A 1 79 ? 31.941 -7.267 -27.865 1.00 91.06 79 SER A N 1
ATOM 646 C CA . SER A 1 79 ? 31.965 -7.321 -26.396 1.00 91.06 79 SER A CA 1
ATOM 647 C C . SER A 1 79 ? 30.639 -7.744 -25.745 1.00 91.06 79 SER A C 1
ATOM 649 O O . SER A 1 79 ? 30.597 -7.938 -24.530 1.00 91.06 79 SER A O 1
ATOM 651 N N . ILE A 1 80 ? 29.546 -7.866 -26.511 1.00 90.31 80 ILE A N 1
ATOM 652 C CA . ILE A 1 80 ? 28.242 -8.295 -25.984 1.00 90.31 80 ILE A CA 1
ATOM 653 C C . ILE A 1 80 ? 28.256 -9.815 -25.790 1.00 90.31 80 ILE A C 1
ATOM 655 O O . ILE A 1 80 ? 28.618 -10.567 -26.692 1.00 90.31 80 ILE A O 1
ATOM 659 N N . PHE A 1 81 ? 27.808 -10.279 -24.623 1.00 91.69 81 PHE A N 1
ATOM 660 C CA . PHE A 1 81 ? 27.664 -11.708 -24.351 1.00 91.69 81 PHE A CA 1
ATOM 661 C C . PHE A 1 81 ? 26.673 -12.374 -25.318 1.00 91.69 81 PHE A C 1
ATOM 663 O O . PHE A 1 81 ? 25.644 -11.799 -25.687 1.00 91.69 81 PHE A O 1
ATOM 670 N N . SER A 1 82 ? 26.960 -13.613 -25.720 1.00 86.50 82 SER A N 1
ATOM 671 C CA . SER A 1 82 ? 26.174 -14.338 -26.727 1.00 86.50 82 SER A CA 1
ATOM 672 C C . SER A 1 82 ? 24.701 -14.527 -26.339 1.00 86.50 82 SER A C 1
ATOM 674 O O . SER A 1 82 ? 23.831 -14.485 -27.207 1.00 86.50 82 SER A O 1
ATOM 676 N N . ASP A 1 83 ? 24.396 -14.649 -25.046 1.00 89.19 83 ASP A N 1
ATOM 677 C CA . ASP A 1 83 ? 23.037 -14.755 -24.497 1.00 89.19 83 ASP A CA 1
ATOM 678 C C . ASP A 1 83 ? 22.239 -13.437 -24.581 1.00 89.19 83 ASP A C 1
ATOM 680 O O . ASP A 1 83 ? 21.002 -13.435 -24.580 1.00 89.19 83 ASP A O 1
ATOM 684 N N . GLN A 1 84 ? 22.935 -12.304 -24.691 1.00 89.69 84 GLN A N 1
ATOM 685 C CA . GLN A 1 84 ? 22.347 -10.973 -24.836 1.00 89.69 84 GLN A CA 1
ATOM 686 C C . GLN A 1 84 ? 22.237 -10.531 -26.296 1.00 89.69 84 GLN A C 1
ATOM 688 O O . GLN A 1 84 ? 21.437 -9.643 -26.601 1.00 89.69 84 GLN A O 1
ATOM 693 N N . LEU A 1 85 ? 22.973 -11.169 -27.210 1.00 88.75 85 LEU A N 1
ATOM 694 C CA . LEU A 1 85 ? 23.014 -10.799 -28.623 1.00 88.75 85 LEU A CA 1
ATOM 695 C C . LEU A 1 85 ? 21.624 -10.839 -29.275 1.00 88.75 85 LEU A C 1
ATOM 697 O O . LEU A 1 85 ? 21.218 -9.874 -29.923 1.00 88.75 85 LEU A O 1
ATOM 701 N N . SER A 1 86 ? 20.844 -11.899 -29.039 1.00 88.44 86 SER A N 1
ATOM 702 C CA . SER A 1 86 ? 19.473 -12.005 -29.562 1.00 88.44 86 SER A CA 1
ATOM 703 C C . SER A 1 86 ? 18.566 -10.883 -29.049 1.00 88.44 86 SER A C 1
ATOM 705 O O . SER A 1 86 ? 17.736 -10.363 -29.795 1.00 88.44 86 SER A O 1
ATOM 707 N N . ARG A 1 87 ? 18.745 -10.460 -27.790 1.00 89.00 87 ARG A N 1
ATOM 708 C CA . ARG A 1 87 ? 17.980 -9.351 -27.198 1.00 89.00 87 ARG A CA 1
ATOM 709 C C . ARG A 1 87 ? 18.401 -8.011 -27.791 1.00 89.00 87 ARG A C 1
ATOM 711 O O . ARG A 1 87 ? 17.541 -7.187 -28.082 1.00 89.00 87 ARG A O 1
ATOM 718 N N . ALA A 1 88 ? 19.697 -7.806 -28.009 1.00 87.62 88 ALA A N 1
ATOM 719 C CA . ALA A 1 88 ? 20.220 -6.601 -28.644 1.00 87.62 88 ALA A CA 1
ATOM 720 C C . ALA A 1 88 ? 19.702 -6.455 -30.084 1.00 87.62 88 ALA A C 1
ATOM 722 O O . ALA A 1 88 ? 19.202 -5.391 -30.446 1.00 87.62 88 ALA A O 1
ATOM 723 N N . ILE A 1 89 ? 19.731 -7.537 -30.871 1.00 89.06 89 ILE A N 1
ATOM 724 C CA . ILE A 1 89 ? 19.159 -7.572 -32.227 1.00 89.06 89 ILE A CA 1
ATOM 725 C C . ILE A 1 89 ? 17.664 -7.243 -32.184 1.00 89.06 89 ILE A C 1
ATOM 727 O O . ILE A 1 89 ? 17.189 -6.403 -32.947 1.00 89.06 89 ILE A O 1
ATOM 731 N N . TYR A 1 90 ? 16.922 -7.861 -31.262 1.00 92.75 90 TYR A N 1
ATOM 732 C CA . TYR A 1 90 ? 15.499 -7.586 -31.089 1.00 92.75 90 TYR A CA 1
ATOM 733 C C . TYR A 1 90 ? 15.225 -6.109 -30.763 1.00 92.75 90 TYR A C 1
ATOM 735 O O . TYR A 1 90 ? 14.328 -5.507 -31.352 1.00 92.75 90 TYR A O 1
ATOM 743 N N . ILE A 1 91 ? 15.999 -5.501 -29.860 1.00 89.56 91 ILE A N 1
ATOM 744 C CA . ILE A 1 91 ? 15.865 -4.078 -29.519 1.00 89.56 91 ILE A CA 1
ATOM 745 C C . ILE A 1 91 ? 16.142 -3.209 -30.746 1.00 89.56 91 ILE A C 1
ATOM 747 O O . ILE A 1 91 ? 15.326 -2.349 -31.062 1.00 89.56 91 ILE A O 1
ATOM 751 N N . LEU A 1 92 ? 17.239 -3.454 -31.466 1.00 88.56 92 LEU A N 1
ATOM 752 C CA . LEU A 1 92 ? 17.600 -2.678 -32.655 1.00 88.56 92 LEU A CA 1
ATOM 753 C C . LEU A 1 92 ? 16.511 -2.736 -33.730 1.00 88.56 92 LEU A C 1
ATOM 755 O O . LEU A 1 92 ? 16.126 -1.694 -34.253 1.00 88.56 92 LEU A O 1
ATOM 759 N N . ASN A 1 93 ? 15.948 -3.918 -33.987 1.00 90.94 93 ASN A N 1
ATOM 760 C CA . ASN A 1 93 ? 14.855 -4.086 -34.947 1.00 90.94 93 ASN A CA 1
ATOM 761 C C . ASN A 1 93 ? 13.594 -3.304 -34.547 1.00 90.94 93 ASN A C 1
ATOM 763 O O . ASN A 1 93 ? 12.901 -2.767 -35.407 1.00 90.94 93 ASN A O 1
ATOM 767 N N . ASN A 1 94 ? 13.310 -3.204 -33.246 1.00 91.81 94 ASN A N 1
ATOM 768 C CA . ASN A 1 94 ? 12.175 -2.436 -32.728 1.00 91.81 94 ASN A CA 1
ATOM 769 C C . ASN A 1 94 ? 12.466 -0.935 -32.574 1.00 91.81 94 ASN A C 1
ATOM 771 O O . ASN A 1 94 ? 11.545 -0.148 -32.364 1.00 91.81 94 ASN A O 1
ATOM 775 N N . MET A 1 95 ? 13.731 -0.525 -32.679 1.00 91.56 95 MET A N 1
ATOM 776 C CA . MET A 1 95 ? 14.157 0.874 -32.637 1.00 91.56 95 MET A CA 1
ATOM 777 C C . MET A 1 95 ? 14.283 1.502 -34.028 1.00 91.56 95 MET A C 1
ATOM 779 O O . MET A 1 95 ? 14.882 2.568 -34.161 1.00 91.56 95 MET A O 1
ATOM 783 N N . ILE A 1 96 ? 13.715 0.873 -35.055 1.00 94.25 96 ILE A N 1
ATOM 784 C CA . ILE A 1 96 ? 13.678 1.373 -36.429 1.00 94.25 96 ILE A CA 1
ATOM 785 C C . ILE A 1 96 ? 12.232 1.703 -36.797 1.00 94.25 96 ILE A C 1
ATOM 787 O O . ILE A 1 96 ? 11.304 0.969 -36.449 1.00 94.25 96 ILE A O 1
ATOM 791 N N . TYR A 1 97 ? 12.011 2.801 -37.520 1.00 92.19 97 TYR A N 1
ATOM 792 C CA . TYR A 1 97 ? 10.681 3.083 -38.054 1.00 92.19 97 TYR A CA 1
ATOM 793 C C . TYR A 1 97 ? 10.312 2.038 -39.109 1.00 92.19 97 TYR A C 1
ATOM 795 O O . TYR A 1 97 ? 10.981 1.887 -40.130 1.00 92.19 97 TYR A O 1
ATOM 803 N N . THR A 1 98 ? 9.212 1.325 -38.888 1.00 94.56 98 THR A N 1
ATOM 804 C CA . THR A 1 98 ? 8.768 0.254 -39.792 1.00 94.56 98 THR A CA 1
ATOM 805 C C . THR A 1 98 ? 7.945 0.764 -40.974 1.00 94.56 98 THR A C 1
ATOM 807 O O . THR A 1 98 ? 7.777 0.040 -41.952 1.00 94.56 98 THR A O 1
ATOM 810 N N . LYS A 1 99 ? 7.419 1.995 -40.897 1.00 94.19 99 LYS A N 1
ATOM 811 C CA . LYS A 1 99 ? 6.551 2.623 -41.906 1.00 94.19 99 LYS A CA 1
ATOM 812 C C . LYS A 1 99 ? 6.738 4.145 -41.924 1.00 94.19 99 LYS A C 1
ATOM 814 O O . LYS A 1 99 ? 7.160 4.734 -40.930 1.00 94.19 99 LYS A O 1
ATOM 819 N N . GLY A 1 100 ? 6.330 4.786 -43.020 1.00 94.94 100 GLY A N 1
ATOM 820 C CA . GLY A 1 100 ? 6.269 6.247 -43.153 1.00 94.94 100 GLY A CA 1
ATOM 821 C C . GLY A 1 100 ? 7.546 6.878 -43.713 1.00 94.94 100 GLY A C 1
ATOM 822 O O . GLY A 1 100 ? 8.425 6.184 -44.211 1.00 94.94 100 GLY A O 1
ATOM 823 N N . LYS A 1 101 ? 7.646 8.214 -43.639 1.00 95.31 101 LYS A N 1
ATOM 824 C CA . LYS A 1 101 ? 8.737 8.991 -44.266 1.00 95.31 101 LYS A CA 1
ATOM 825 C C . LYS A 1 101 ? 10.137 8.624 -43.750 1.00 95.31 101 LYS A C 1
ATOM 827 O O . LYS A 1 101 ? 11.094 8.743 -44.498 1.00 95.31 101 LYS A O 1
ATOM 832 N N . HIS A 1 102 ? 10.232 8.176 -42.500 1.00 93.56 102 HIS A N 1
ATOM 833 C CA . HIS A 1 102 ? 11.487 7.806 -41.838 1.00 93.56 102 HIS A CA 1
ATOM 834 C C . HIS A 1 102 ? 11.727 6.288 -41.819 1.00 93.56 102 HIS A C 1
ATOM 836 O O . HIS A 1 102 ? 12.522 5.805 -41.020 1.00 93.56 102 HIS A O 1
ATOM 842 N N . GLN A 1 103 ? 11.008 5.506 -42.635 1.00 94.06 103 GLN A N 1
ATOM 843 C CA . GLN A 1 103 ? 11.123 4.048 -42.630 1.00 94.06 103 GLN A CA 1
ATOM 844 C C . GLN A 1 103 ? 12.574 3.588 -42.841 1.00 94.06 103 GLN A C 1
ATOM 846 O O . GLN A 1 103 ? 13.248 4.039 -43.762 1.00 94.06 103 GLN A O 1
ATOM 851 N N . GLY A 1 104 ? 13.037 2.661 -42.000 1.00 91.69 104 GLY A N 1
ATOM 852 C CA . GLY A 1 104 ? 14.414 2.159 -42.019 1.00 91.69 104 GLY A CA 1
ATOM 853 C C . GLY A 1 104 ? 15.408 3.010 -41.223 1.00 91.69 104 GLY A C 1
ATOM 854 O O . GLY A 1 104 ? 16.502 2.536 -40.926 1.00 91.69 104 GLY A O 1
ATOM 855 N N . GLU A 1 105 ? 15.032 4.224 -40.815 1.00 92.94 105 GLU A N 1
ATOM 856 C CA . GLU A 1 105 ? 15.848 5.053 -39.932 1.00 92.94 105 GLU A CA 1
ATOM 857 C C . GLU A 1 105 ? 15.682 4.626 -38.470 1.00 92.94 105 GLU A C 1
ATOM 859 O O . GLU A 1 105 ? 14.615 4.174 -38.036 1.00 92.94 105 GLU A O 1
ATOM 864 N N . LEU A 1 106 ? 16.746 4.811 -37.688 1.00 92.56 106 LEU A N 1
ATOM 865 C CA . LEU A 1 106 ? 16.691 4.645 -36.242 1.00 92.56 106 LEU A CA 1
ATOM 866 C C . LEU A 1 106 ? 15.747 5.698 -35.637 1.00 92.56 106 LEU A C 1
ATOM 868 O O . LEU A 1 106 ? 15.715 6.850 -36.076 1.00 92.56 106 LEU A O 1
ATOM 872 N N . ILE A 1 107 ? 15.012 5.325 -34.588 1.00 92.56 107 ILE A N 1
ATOM 873 C CA . ILE A 1 107 ? 14.181 6.247 -33.809 1.00 92.56 107 ILE A CA 1
ATOM 874 C C . ILE A 1 107 ? 15.014 7.464 -33.399 1.00 92.56 107 ILE A C 1
ATOM 876 O O . ILE A 1 107 ? 16.167 7.331 -32.990 1.00 92.56 107 ILE A O 1
ATOM 880 N N . SER A 1 108 ? 14.412 8.651 -33.469 1.00 93.12 108 SER A N 1
ATOM 881 C CA . SER A 1 108 ? 15.120 9.902 -33.196 1.00 93.12 108 SER A CA 1
ATOM 882 C C . SER A 1 108 ? 15.711 9.936 -31.784 1.00 93.12 108 SER A C 1
ATOM 884 O O . SER A 1 108 ? 15.106 9.460 -30.819 1.00 93.12 108 SER A O 1
ATOM 886 N N . GLU A 1 109 ? 16.877 10.566 -31.638 1.00 91.88 109 GLU A N 1
ATOM 887 C CA . GLU A 1 109 ? 17.576 10.697 -30.352 1.00 91.88 109 GLU A CA 1
ATOM 888 C C . GLU A 1 109 ? 16.680 11.325 -29.264 1.00 91.88 109 GLU A C 1
ATOM 890 O O . GLU A 1 109 ? 16.735 10.948 -28.094 1.00 91.88 109 GLU A O 1
ATOM 895 N N . TYR A 1 110 ? 15.799 12.257 -29.645 1.00 93.31 110 TYR A N 1
ATOM 896 C CA . TYR A 1 110 ? 14.802 12.833 -28.741 1.00 93.31 110 TYR A CA 1
ATOM 897 C C . TYR A 1 110 ? 13.864 11.767 -28.157 1.00 93.31 110 TYR A C 1
ATOM 899 O O . TYR A 1 110 ? 13.676 11.711 -26.940 1.00 93.31 110 TYR A O 1
ATOM 907 N N . CYS A 1 111 ? 13.297 10.906 -29.006 1.00 90.19 111 CYS A N 1
ATOM 908 C CA . CYS A 1 111 ? 12.402 9.836 -28.575 1.00 90.19 111 CYS A CA 1
ATOM 909 C C . CYS A 1 111 ? 13.134 8.819 -27.693 1.00 90.19 111 CYS A C 1
ATOM 911 O O . CYS A 1 111 ? 12.593 8.419 -26.663 1.00 90.19 111 CYS A O 1
ATOM 913 N N . GLN A 1 112 ? 14.379 8.475 -28.036 1.00 91.25 112 GLN A N 1
ATOM 914 C CA . GLN A 1 112 ? 15.219 7.592 -27.220 1.00 91.25 112 GLN A CA 1
ATOM 915 C C . GLN A 1 112 ? 15.460 8.177 -25.821 1.00 91.25 112 GLN A C 1
ATOM 917 O O . GLN A 1 112 ? 15.184 7.520 -24.817 1.00 91.25 112 GLN A O 1
ATOM 922 N N . ARG A 1 113 ? 15.885 9.448 -25.736 1.00 92.81 113 ARG A N 1
ATOM 923 C CA . ARG A 1 113 ? 16.089 10.150 -24.456 1.00 92.81 113 ARG A CA 1
ATOM 924 C C . ARG A 1 113 ? 14.806 10.241 -23.634 1.00 92.81 113 ARG A C 1
ATOM 926 O O . ARG A 1 113 ? 14.832 10.060 -22.418 1.00 92.81 113 ARG A O 1
ATOM 933 N N . LYS A 1 114 ? 13.671 10.506 -24.282 1.00 91.75 114 LYS A N 1
ATOM 934 C CA . LYS A 1 114 ? 12.369 10.592 -23.609 1.00 91.75 114 LYS A CA 1
ATOM 935 C C . LYS A 1 114 ? 11.919 9.237 -23.059 1.00 91.75 114 LYS A C 1
ATOM 937 O O . LYS A 1 114 ? 11.428 9.188 -21.933 1.00 91.75 114 LYS A O 1
ATOM 942 N N . ALA A 1 115 ? 12.118 8.158 -23.815 1.00 88.56 115 ALA A N 1
ATOM 943 C CA . ALA A 1 115 ? 11.841 6.797 -23.367 1.00 88.56 115 ALA A CA 1
ATOM 944 C C . ALA A 1 115 ? 12.725 6.408 -22.173 1.00 88.56 115 ALA A C 1
ATOM 946 O O . ALA A 1 115 ? 12.212 5.909 -21.174 1.00 88.56 115 ALA A O 1
ATOM 947 N N . LEU A 1 116 ? 14.023 6.722 -22.228 1.00 88.38 116 LEU A N 1
ATOM 948 C CA . LEU A 1 116 ? 14.956 6.476 -21.128 1.00 88.38 116 LEU A CA 1
ATOM 949 C C . LEU A 1 116 ? 14.544 7.229 -19.856 1.00 88.38 116 LEU A C 1
ATOM 951 O O . LEU A 1 116 ? 14.407 6.618 -18.802 1.00 88.38 116 LEU A O 1
ATOM 955 N N . LYS A 1 117 ? 14.209 8.520 -19.964 1.00 90.56 117 LYS A N 1
ATOM 956 C CA . LYS A 1 117 ? 13.711 9.313 -18.829 1.00 90.56 117 LYS A CA 1
ATOM 957 C C . LYS A 1 117 ? 12.414 8.747 -18.238 1.00 90.56 117 LYS A C 1
ATOM 959 O O . LYS A 1 117 ? 12.195 8.829 -17.030 1.00 90.56 117 LYS A O 1
ATOM 964 N N . LEU A 1 118 ? 11.521 8.202 -19.066 1.00 87.88 118 LEU A N 1
ATOM 965 C CA . LEU A 1 118 ? 10.319 7.520 -18.578 1.00 87.88 118 LEU A CA 1
ATOM 966 C C . LEU A 1 118 ? 10.692 6.256 -17.803 1.00 87.88 118 LEU A C 1
ATOM 968 O O . LEU A 1 118 ? 10.240 6.104 -16.672 1.00 87.88 118 LEU A O 1
ATOM 972 N N . LEU A 1 119 ? 11.549 5.400 -18.363 1.00 85.88 119 LEU A N 1
ATOM 973 C CA . LEU A 1 119 ? 12.029 4.194 -17.684 1.00 85.88 119 LEU A CA 1
ATOM 974 C C . LEU A 1 119 ? 12.690 4.531 -16.349 1.00 85.88 119 LEU A C 1
ATOM 976 O O . LEU A 1 119 ? 12.387 3.889 -15.349 1.00 85.88 119 LEU A O 1
ATOM 980 N N . GLU A 1 120 ? 13.504 5.582 -16.293 1.00 86.25 120 GLU A N 1
ATOM 981 C CA . GLU A 1 120 ? 14.119 6.028 -15.045 1.00 86.25 120 GLU A CA 1
ATOM 982 C C . GLU A 1 120 ? 13.091 6.461 -14.002 1.00 86.25 120 GLU A C 1
ATOM 984 O O . GLU A 1 120 ? 13.182 6.105 -12.824 1.00 86.25 120 GLU A O 1
ATOM 989 N N . ASN A 1 121 ? 12.067 7.191 -14.439 1.00 82.25 121 ASN A N 1
ATOM 990 C CA . ASN A 1 121 ? 10.996 7.628 -13.559 1.00 82.25 121 ASN A CA 1
ATOM 991 C C . ASN A 1 121 ? 10.111 6.477 -13.072 1.00 82.25 121 ASN A C 1
ATOM 993 O O . ASN A 1 121 ? 9.630 6.550 -11.948 1.00 82.25 121 ASN A O 1
ATOM 997 N N . PHE A 1 122 ? 9.876 5.444 -13.881 1.00 78.44 122 PHE A N 1
ATOM 998 C CA . PHE A 1 122 ? 9.006 4.329 -13.501 1.00 78.44 122 PHE A CA 1
ATOM 999 C C . PHE A 1 122 ? 9.749 3.229 -12.743 1.00 78.44 122 PHE A C 1
ATOM 1001 O O . PHE A 1 122 ? 9.280 2.780 -11.700 1.00 78.44 122 PHE A O 1
ATOM 1008 N N . LEU A 1 123 ? 10.907 2.803 -13.244 1.00 72.94 123 LEU A N 1
ATOM 1009 C CA . LEU A 1 123 ? 11.635 1.654 -12.710 1.00 72.94 123 LEU A CA 1
ATOM 1010 C C . LEU A 1 123 ? 12.512 2.035 -11.515 1.00 72.94 123 LEU A C 1
ATOM 1012 O O . LEU A 1 123 ? 12.547 1.301 -10.531 1.00 72.94 123 LEU A O 1
ATOM 1016 N N . TYR A 1 124 ? 13.176 3.195 -11.550 1.00 64.81 124 TYR A N 1
ATOM 1017 C CA . TYR A 1 124 ? 14.152 3.557 -10.512 1.00 64.81 124 TYR A CA 1
ATOM 1018 C C . TYR A 1 124 ? 13.591 4.465 -9.408 1.00 64.81 124 TYR A C 1
ATOM 1020 O O . TYR A 1 124 ? 14.137 4.484 -8.306 1.00 64.81 124 TYR A O 1
ATOM 1028 N N . LYS A 1 125 ? 12.446 5.141 -9.604 1.00 62.16 125 LYS A N 1
ATOM 1029 C CA . LYS A 1 125 ? 11.758 5.853 -8.499 1.00 62.16 125 LYS A CA 1
ATOM 1030 C C . LYS A 1 125 ? 10.879 4.955 -7.627 1.00 62.16 125 LYS A C 1
ATOM 1032 O O . LYS A 1 125 ? 10.204 5.467 -6.730 1.00 62.16 125 LYS A O 1
ATOM 1037 N N . HIS A 1 126 ? 10.916 3.635 -7.813 1.00 58.62 126 HIS A N 1
ATOM 1038 C CA . HIS A 1 126 ? 10.153 2.668 -7.014 1.00 58.62 126 HIS A CA 1
ATOM 1039 C C . HIS A 1 126 ? 10.446 2.770 -5.502 1.00 58.62 126 HIS A C 1
ATOM 1041 O O . HIS A 1 126 ? 9.577 2.485 -4.674 1.00 58.62 126 HIS A O 1
ATOM 1047 N N . GLY A 1 127 ? 11.630 3.279 -5.134 1.00 63.25 127 GLY A N 1
ATOM 1048 C CA . GLY A 1 127 ? 11.966 3.622 -3.752 1.00 63.25 127 GLY A CA 1
ATOM 1049 C C . GLY A 1 127 ? 10.998 4.636 -3.134 1.00 63.25 127 GLY A C 1
ATOM 1050 O O . GLY A 1 127 ? 10.584 4.461 -1.996 1.00 63.25 127 GLY A O 1
ATOM 1051 N N . SER A 1 128 ? 10.545 5.645 -3.885 1.00 72.38 128 SER A N 1
ATOM 1052 C CA . SER A 1 128 ? 9.644 6.684 -3.358 1.00 72.38 128 SER A CA 1
ATOM 1053 C C . SER A 1 128 ? 8.264 6.139 -2.975 1.00 72.38 128 SER A C 1
ATOM 1055 O O . SER A 1 128 ? 7.735 6.475 -1.914 1.00 72.38 128 SER A O 1
ATOM 1057 N N . VAL A 1 129 ? 7.706 5.241 -3.793 1.00 80.00 129 VAL A N 1
ATOM 1058 C CA . VAL A 1 129 ? 6.401 4.617 -3.541 1.00 80.00 129 VAL A CA 1
ATOM 1059 C C . VAL A 1 129 ? 6.504 3.617 -2.396 1.00 80.00 129 VAL A C 1
ATOM 1061 O O . VAL A 1 129 ? 5.682 3.655 -1.483 1.00 80.00 129 VAL A O 1
ATOM 1064 N N . ALA A 1 130 ? 7.539 2.773 -2.390 1.00 82.19 130 ALA A N 1
ATOM 1065 C CA . ALA A 1 130 ? 7.767 1.822 -1.306 1.00 82.19 130 ALA A CA 1
ATOM 1066 C C . ALA A 1 130 ? 7.966 2.537 0.044 1.00 82.19 130 ALA A C 1
ATOM 1068 O O . ALA A 1 130 ? 7.340 2.169 1.039 1.00 82.19 130 ALA A O 1
ATOM 1069 N N . ILE A 1 131 ? 8.762 3.611 0.075 1.00 85.44 131 ILE A N 1
ATOM 1070 C CA . ILE A 1 131 ? 8.966 4.443 1.270 1.00 85.44 131 ILE A CA 1
ATOM 1071 C C . ILE A 1 131 ? 7.648 5.089 1.715 1.00 85.44 131 ILE A C 1
ATOM 1073 O O . ILE A 1 131 ? 7.309 5.025 2.898 1.00 85.44 131 ILE A O 1
ATOM 1077 N N . SER A 1 132 ? 6.871 5.661 0.790 1.00 87.19 132 SER A N 1
ATOM 1078 C CA . SER A 1 132 ? 5.571 6.274 1.097 1.00 87.19 132 SER A CA 1
ATOM 1079 C C . SER A 1 132 ? 4.578 5.266 1.691 1.00 87.19 132 SER A C 1
ATOM 1081 O O . SER A 1 132 ? 3.936 5.538 2.710 1.00 87.19 132 SER A O 1
ATOM 1083 N N . LEU A 1 133 ? 4.498 4.065 1.111 1.00 89.12 133 LEU A N 1
ATOM 1084 C CA . LEU A 1 133 ? 3.660 2.979 1.620 1.00 89.12 133 LEU A CA 1
ATOM 1085 C C . LEU A 1 133 ? 4.115 2.526 3.010 1.00 89.12 133 LEU A C 1
ATOM 1087 O O . LEU A 1 133 ? 3.288 2.400 3.912 1.00 89.12 133 LEU A O 1
ATOM 1091 N N . THR A 1 134 ? 5.423 2.379 3.216 1.00 93.00 134 THR A N 1
ATOM 1092 C CA . THR A 1 134 ? 6.010 1.990 4.507 1.00 93.00 134 THR A CA 1
ATOM 1093 C C . THR A 1 134 ? 5.684 3.014 5.597 1.00 93.00 134 THR A C 1
ATOM 1095 O O . THR A 1 134 ? 5.253 2.660 6.696 1.00 93.00 134 THR A O 1
ATOM 1098 N N . GLN A 1 135 ? 5.805 4.308 5.289 1.00 95.06 135 GLN A N 1
ATOM 1099 C CA . GLN A 1 135 ? 5.424 5.388 6.202 1.00 95.06 135 GLN A CA 1
ATOM 1100 C C . GLN A 1 135 ? 3.927 5.354 6.536 1.00 95.06 135 GLN A C 1
ATOM 1102 O O . GLN A 1 135 ? 3.539 5.573 7.689 1.00 95.06 135 GLN A O 1
ATOM 1107 N N . LYS A 1 136 ? 3.075 5.058 5.548 1.00 96.44 136 LYS A N 1
ATOM 1108 C CA . LYS A 1 136 ? 1.624 4.956 5.741 1.00 96.44 136 LYS A CA 1
ATOM 1109 C C . LYS A 1 136 ? 1.249 3.768 6.629 1.00 96.44 136 LYS A C 1
ATOM 1111 O O . LYS A 1 136 ? 0.429 3.949 7.527 1.00 96.44 136 LYS A O 1
ATOM 1116 N N . ILE A 1 137 ? 1.885 2.611 6.437 1.00 97.19 137 ILE A N 1
ATOM 1117 C CA . ILE A 1 137 ? 1.717 1.423 7.291 1.00 97.19 137 ILE A CA 1
ATOM 1118 C C . ILE A 1 137 ? 2.085 1.767 8.737 1.00 97.19 137 ILE A C 1
ATOM 1120 O O . ILE A 1 137 ? 1.236 1.666 9.621 1.00 97.19 137 ILE A O 1
ATOM 1124 N N . LYS A 1 138 ? 3.277 2.335 8.963 1.00 97.69 138 LYS A N 1
ATOM 1125 C CA . LYS A 1 138 ? 3.734 2.744 10.302 1.00 97.69 138 LYS A CA 1
ATOM 1126 C C . LYS A 1 138 ? 2.775 3.732 10.980 1.00 97.69 138 LYS A C 1
ATOM 1128 O O . LYS A 1 138 ? 2.528 3.669 12.185 1.00 97.69 138 LYS A O 1
ATOM 1133 N N . LYS A 1 139 ? 2.200 4.670 10.217 1.00 97.81 139 LYS A N 1
ATOM 1134 C CA . LYS A 1 139 ? 1.208 5.630 10.732 1.00 97.81 139 LYS A CA 1
ATOM 1135 C C . LYS A 1 139 ? -0.094 4.942 11.151 1.00 97.81 139 LYS A C 1
ATOM 1137 O O . LYS A 1 139 ? -0.679 5.337 12.160 1.00 97.81 139 LYS A O 1
ATOM 1142 N N . LEU A 1 140 ? -0.555 3.954 10.386 1.00 97.94 140 LEU A N 1
ATOM 1143 C CA . LEU A 1 140 ? -1.765 3.189 10.692 1.00 97.94 140 LEU A CA 1
ATOM 1144 C C . LEU A 1 140 ? -1.567 2.276 11.906 1.00 97.94 140 LEU A C 1
ATOM 1146 O O . LEU A 1 140 ? -2.415 2.272 12.793 1.00 97.94 140 LEU A O 1
ATOM 1150 N N . GLU A 1 141 ? -0.426 1.600 12.013 1.00 98.06 141 GLU A N 1
ATOM 1151 C CA . GLU A 1 141 ? -0.072 0.780 13.181 1.00 98.06 141 GLU A CA 1
ATOM 1152 C C . GLU A 1 141 ? -0.077 1.601 14.475 1.00 98.06 141 GLU A C 1
ATOM 1154 O O . GLU A 1 141 ? -0.689 1.212 15.470 1.00 98.06 141 GLU A O 1
ATOM 1159 N N . ASN A 1 142 ? 0.519 2.798 14.444 1.00 97.75 142 ASN A N 1
ATOM 1160 C CA . ASN A 1 142 ? 0.507 3.711 15.586 1.00 97.75 142 ASN A CA 1
ATOM 1161 C C . ASN A 1 142 ? -0.912 4.143 15.981 1.00 97.75 142 ASN A C 1
ATOM 1163 O O . ASN A 1 142 ? -1.207 4.264 17.171 1.00 97.75 142 ASN A O 1
ATOM 1167 N N . LYS A 1 143 ? -1.798 4.381 15.004 1.00 97.94 143 LYS A N 1
ATOM 1168 C CA . LYS A 1 143 ? -3.208 4.700 15.277 1.00 97.94 143 LYS A CA 1
ATOM 1169 C C . LYS A 1 143 ? -3.939 3.507 15.891 1.00 97.94 143 LYS A C 1
ATOM 1171 O O . LYS A 1 143 ? -4.621 3.687 16.894 1.00 97.94 143 LYS A O 1
ATOM 1176 N N . ASN A 1 144 ? -3.744 2.304 15.354 1.00 97.81 144 ASN A N 1
ATOM 1177 C CA . ASN A 1 144 ? -4.346 1.087 15.897 1.00 97.81 144 ASN A CA 1
ATOM 1178 C C . ASN A 1 144 ? -3.905 0.832 17.340 1.00 97.81 144 ASN A C 1
ATOM 1180 O O . ASN A 1 144 ? -4.746 0.559 18.192 1.00 97.81 144 ASN A O 1
ATOM 1184 N N . LYS A 1 145 ? -2.616 1.011 17.647 1.00 97.75 145 LYS A N 1
ATOM 1185 C CA . LYS A 1 145 ? -2.102 0.876 19.015 1.00 97.75 145 LYS A CA 1
ATOM 1186 C C . LYS A 1 145 ? -2.748 1.879 19.978 1.00 97.75 145 LYS A C 1
ATOM 1188 O O . LYS A 1 145 ? -3.097 1.519 21.099 1.00 97.75 145 LYS A O 1
ATOM 1193 N N . LYS A 1 146 ? -2.947 3.133 19.548 1.00 97.69 146 LYS A N 1
ATOM 1194 C CA . LYS A 1 146 ? -3.645 4.151 20.356 1.00 97.69 146 LYS A CA 1
ATOM 1195 C C . LYS A 1 146 ? -5.097 3.761 20.631 1.00 97.69 146 LYS A C 1
ATOM 1197 O O . LYS A 1 146 ? -5.504 3.772 21.788 1.00 97.69 146 LYS A O 1
ATOM 1202 N N . LEU A 1 147 ? -5.829 3.351 19.596 1.00 97.75 147 LEU A N 1
ATOM 1203 C CA . LEU A 1 147 ? -7.223 2.920 19.726 1.00 97.75 147 LEU A CA 1
ATOM 1204 C C . LEU A 1 147 ? -7.362 1.696 20.640 1.00 97.75 147 LEU A C 1
ATOM 1206 O O . LEU A 1 147 ? -8.251 1.660 21.484 1.00 97.75 147 LEU A O 1
ATOM 1210 N N . GLN A 1 148 ? -6.459 0.718 20.538 1.00 97.19 148 GLN A N 1
ATOM 1211 C CA . GLN A 1 148 ? -6.451 -0.442 21.435 1.00 97.19 148 GLN A CA 1
ATOM 1212 C C . GLN A 1 148 ? -6.248 -0.042 22.902 1.00 97.19 148 GLN A C 1
ATOM 1214 O O . GLN A 1 148 ? -6.937 -0.561 23.781 1.00 97.19 148 GLN A O 1
ATOM 1219 N N . ASN A 1 149 ? -5.354 0.913 23.172 1.00 96.56 149 ASN A N 1
ATOM 1220 C CA . ASN A 1 149 ? -5.130 1.417 24.526 1.00 96.56 149 ASN A CA 1
ATOM 1221 C C . ASN A 1 149 ? -6.360 2.154 25.080 1.00 96.56 149 ASN A C 1
ATOM 1223 O O . ASN A 1 149 ? -6.713 1.969 26.244 1.00 96.56 149 ASN A O 1
ATOM 1227 N N . GLU A 1 150 ? -7.021 2.981 24.267 1.00 97.38 150 GLU A N 1
ATOM 1228 C CA . GLU A 1 150 ? -8.264 3.667 24.653 1.00 97.38 150 GLU A CA 1
ATOM 1229 C C . GLU A 1 150 ? -9.390 2.672 24.944 1.00 97.38 150 GLU A C 1
ATOM 1231 O O . GLU A 1 150 ? -10.065 2.780 25.967 1.00 97.38 150 GLU A O 1
ATOM 1236 N N . LEU A 1 151 ? -9.528 1.647 24.104 1.00 96.56 151 LEU A N 1
ATOM 1237 C CA . LEU A 1 151 ? -10.502 0.574 24.284 1.00 96.56 151 LEU A CA 1
ATOM 1238 C C . LEU A 1 151 ? -10.242 -0.198 25.590 1.00 96.56 151 LEU A C 1
ATOM 1240 O O . LEU A 1 151 ? -11.183 -0.507 26.322 1.00 96.56 151 LEU A O 1
ATOM 1244 N N . GLY A 1 152 ? -8.974 -0.448 25.933 1.00 96.81 152 GLY A N 1
ATOM 1245 C CA . GLY A 1 152 ? -8.581 -1.025 27.223 1.00 96.81 152 GLY A CA 1
ATOM 1246 C C . GLY A 1 152 ? -9.006 -0.165 28.418 1.00 96.81 152 GLY A C 1
ATOM 1247 O O . GLY A 1 152 ? -9.622 -0.674 29.353 1.00 96.81 152 GLY A O 1
ATOM 1248 N N . LYS A 1 153 ? -8.763 1.152 28.365 1.00 96.75 153 LYS A N 1
ATOM 1249 C CA . LYS A 1 153 ? -9.192 2.092 29.419 1.00 96.75 153 LYS A CA 1
ATOM 1250 C C . LYS A 1 153 ? -10.710 2.111 29.588 1.00 96.75 153 LYS A C 1
ATOM 1252 O O . LYS A 1 153 ? -11.201 2.064 30.714 1.00 96.75 153 LYS A O 1
ATOM 1257 N N . LEU A 1 154 ? -11.448 2.152 28.478 1.00 96.44 154 LEU A N 1
ATOM 1258 C CA . LEU A 1 154 ? -12.909 2.174 28.498 1.00 96.44 154 LEU A CA 1
ATOM 1259 C C . LEU A 1 154 ? -13.478 0.878 29.094 1.00 96.44 154 LEU A C 1
ATOM 1261 O O . LEU A 1 154 ? -14.396 0.921 29.911 1.00 96.44 154 LEU A O 1
ATOM 1265 N N . LYS A 1 155 ? -12.901 -0.279 28.742 1.00 96.38 155 LYS A N 1
ATOM 1266 C CA . LYS A 1 155 ? -13.282 -1.576 29.321 1.00 96.38 155 LYS A CA 1
ATOM 1267 C C . LYS A 1 155 ? -13.103 -1.605 30.837 1.00 96.38 155 LYS A C 1
ATOM 1269 O O . LYS A 1 155 ? -14.003 -2.067 31.536 1.00 96.38 155 LYS A O 1
ATOM 1274 N N . GLU A 1 156 ? -11.992 -1.079 31.349 1.00 95.62 156 GLU A N 1
ATOM 1275 C CA . GLU A 1 156 ? -11.774 -0.991 32.796 1.00 95.62 156 GLU A CA 1
ATOM 1276 C C . GLU A 1 156 ? -12.771 -0.050 33.475 1.00 95.62 156 GLU A C 1
ATOM 1278 O O . GLU A 1 156 ? -13.338 -0.405 34.507 1.00 95.62 156 GLU A O 1
ATOM 1283 N N . GLN A 1 157 ? -13.068 1.107 32.877 1.00 96.12 157 GLN A N 1
ATOM 1284 C CA . GLN A 1 157 ? -14.094 2.014 33.402 1.00 96.12 157 GLN A CA 1
ATOM 1285 C C . GLN A 1 157 ? -15.470 1.343 33.465 1.00 96.12 157 GLN A C 1
ATOM 1287 O O . GLN A 1 157 ? -16.134 1.406 34.499 1.00 96.12 157 GLN A O 1
ATOM 1292 N N . ILE A 1 158 ? -15.874 0.640 32.402 1.00 94.69 158 ILE A N 1
ATOM 1293 C CA . ILE A 1 158 ? -17.128 -0.124 32.368 1.00 94.69 158 ILE A CA 1
ATOM 1294 C C . ILE A 1 158 ? -17.138 -1.193 33.466 1.00 94.69 158 ILE A C 1
ATOM 1296 O O . ILE A 1 158 ? -18.140 -1.348 34.166 1.00 94.69 158 ILE A O 1
ATOM 1300 N N . ARG A 1 159 ? -16.027 -1.912 33.665 1.00 94.56 159 ARG A N 1
ATOM 1301 C CA . ARG A 1 159 ? -15.905 -2.922 34.725 1.00 94.56 159 ARG A CA 1
ATOM 1302 C C . ARG A 1 159 ? -16.084 -2.306 36.113 1.00 94.56 159 ARG A C 1
ATOM 1304 O O . ARG A 1 159 ? -16.849 -2.840 36.916 1.00 94.56 159 ARG A O 1
ATOM 1311 N N . LEU A 1 160 ? -15.422 -1.183 36.387 1.00 94.75 160 LEU A N 1
ATOM 1312 C CA . LEU A 1 160 ? -15.526 -0.470 37.664 1.00 94.75 160 LEU A CA 1
ATOM 1313 C C . LEU A 1 160 ? -16.942 0.065 37.907 1.00 94.75 160 LEU A C 1
ATOM 1315 O O . LEU A 1 160 ? -17.483 -0.103 39.001 1.00 94.75 160 LEU A O 1
ATOM 1319 N N . LEU A 1 161 ? -17.571 0.648 36.885 1.00 93.31 161 LEU A N 1
ATOM 1320 C CA . LEU A 1 161 ? -18.958 1.107 36.954 1.00 93.31 161 LEU A CA 1
ATOM 1321 C C . LEU A 1 161 ? -19.911 -0.051 37.249 1.00 93.31 161 LEU A C 1
ATOM 1323 O O . LEU A 1 161 ? -20.742 0.065 38.145 1.00 93.31 161 LEU A O 1
ATOM 1327 N N . LYS A 1 162 ? -19.746 -1.195 36.578 1.00 91.88 162 LYS A N 1
ATOM 1328 C CA . LYS A 1 162 ? -20.564 -2.393 36.814 1.00 91.88 162 LYS A CA 1
ATOM 1329 C C . LYS A 1 162 ? -20.459 -2.889 38.259 1.00 91.88 162 LYS A C 1
ATOM 1331 O O . LYS A 1 162 ? -21.470 -3.239 38.866 1.00 91.88 162 LYS A O 1
ATOM 1336 N N . ILE A 1 163 ? -19.252 -2.880 38.831 1.00 89.94 163 ILE A N 1
ATOM 1337 C CA . ILE A 1 163 ? -19.027 -3.234 40.241 1.00 89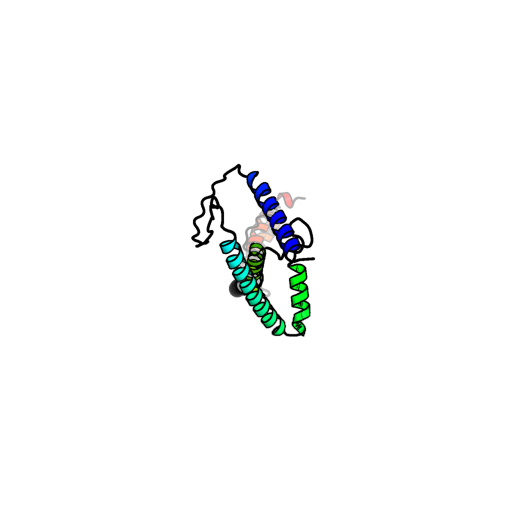.94 163 ILE A CA 1
ATOM 1338 C C . ILE A 1 163 ? -19.721 -2.226 41.174 1.00 89.94 163 ILE A C 1
ATOM 1340 O O . ILE A 1 163 ? -20.386 -2.634 42.125 1.00 89.94 163 ILE A O 1
ATOM 1344 N N . SER A 1 164 ? -19.599 -0.926 40.892 1.00 87.50 164 SER A N 1
ATOM 1345 C CA . SER A 1 164 ? -20.214 0.155 41.679 1.00 87.50 164 SER A CA 1
ATOM 1346 C C . SER A 1 164 ? -21.747 0.120 41.647 1.00 87.50 164 SER A C 1
ATOM 1348 O O . SER A 1 164 ? -22.398 0.278 42.678 1.00 87.50 164 SER A O 1
ATOM 1350 N N . VAL A 1 165 ? -22.343 -0.133 40.481 1.00 85.75 165 VAL A N 1
ATOM 1351 C CA . VAL A 1 165 ? -23.798 -0.284 40.340 1.00 85.75 165 VAL A CA 1
ATOM 1352 C C . VAL A 1 165 ? -24.281 -1.501 41.129 1.00 85.75 165 VAL A C 1
ATOM 1354 O O . VAL A 1 165 ? -25.159 -1.361 41.977 1.00 85.75 165 VAL A O 1
ATOM 1357 N N . SER A 1 166 ? -23.629 -2.658 40.964 1.00 83.06 166 SER A N 1
ATOM 1358 C CA . SER A 1 166 ? -24.003 -3.876 41.693 1.00 83.06 166 SER A CA 1
ATOM 1359 C C . SER A 1 166 ? -23.891 -3.717 43.214 1.00 83.06 166 SER A C 1
ATOM 1361 O O . SER A 1 166 ? -24.725 -4.231 43.961 1.00 83.06 166 SER A O 1
ATOM 1363 N N . SER A 1 167 ? -22.880 -2.999 43.712 1.00 79.19 167 SER A N 1
ATOM 1364 C CA . SER A 1 167 ? -22.741 -2.760 45.152 1.00 79.19 167 SER A CA 1
ATOM 1365 C C . SER A 1 167 ? -23.824 -1.818 45.684 1.00 79.19 167 SER A C 1
ATOM 1367 O O . SER A 1 167 ? -24.408 -2.103 46.732 1.00 79.19 167 SER A O 1
ATOM 1369 N N . LYS A 1 168 ? -24.167 -0.753 44.947 1.00 79.62 168 LYS A N 1
ATOM 1370 C CA . LYS A 1 168 ? -25.276 0.151 45.292 1.00 79.62 168 LYS A CA 1
ATOM 1371 C C . LYS A 1 168 ? -26.626 -0.564 45.285 1.00 79.62 168 LYS A C 1
ATOM 1373 O O . LYS A 1 168 ? -27.411 -0.363 46.210 1.00 79.62 168 LYS A O 1
ATOM 1378 N N . GLU A 1 169 ? -26.880 -1.424 44.303 1.00 76.56 169 GLU A N 1
ATOM 1379 C CA . GLU A 1 169 ? -28.086 -2.259 44.237 1.00 76.56 169 GLU A CA 1
ATOM 1380 C C . GLU A 1 169 ? -28.183 -3.198 45.441 1.00 76.56 169 GLU A C 1
ATOM 1382 O O . GLU A 1 169 ? -29.213 -3.229 46.111 1.00 76.56 169 GLU A O 1
ATOM 1387 N N . LYS A 1 170 ? -27.092 -3.890 45.797 1.00 73.81 170 LYS A N 1
ATOM 1388 C CA . LYS A 1 170 ? -27.047 -4.745 46.996 1.00 73.81 170 LYS A CA 1
ATOM 1389 C C . LYS A 1 170 ? -27.312 -3.959 48.281 1.00 73.81 170 LYS A C 1
ATOM 1391 O O . LYS A 1 170 ? -27.973 -4.471 49.180 1.00 73.81 170 LYS A O 1
ATOM 1396 N N . ILE A 1 171 ? -26.814 -2.724 48.389 1.00 75.56 171 ILE A N 1
ATOM 1397 C CA . ILE A 1 171 ? -27.084 -1.849 49.542 1.00 75.56 171 ILE A CA 1
ATOM 1398 C C . ILE A 1 171 ? -28.559 -1.432 49.574 1.00 75.56 171 ILE A C 1
ATOM 1400 O O . ILE A 1 171 ? -29.172 -1.492 50.638 1.00 75.56 171 ILE A O 1
ATOM 1404 N N . LYS A 1 172 ? -29.148 -1.044 48.433 1.00 70.81 172 LYS A N 1
ATOM 1405 C CA . LYS A 1 172 ? -30.584 -0.726 48.339 1.00 70.81 172 LYS A CA 1
ATOM 1406 C C . LYS A 1 172 ? -31.444 -1.933 48.728 1.00 70.81 172 LYS A C 1
ATOM 1408 O O . LYS A 1 172 ? -32.320 -1.796 49.575 1.00 70.81 172 LYS A O 1
ATOM 1413 N N . GLN A 1 173 ? -31.136 -3.122 48.207 1.00 67.06 173 GLN A N 1
ATOM 1414 C CA . GLN A 1 173 ? -31.822 -4.366 48.570 1.00 67.06 173 GLN A CA 1
ATOM 1415 C C . GLN A 1 173 ? -31.718 -4.657 50.076 1.00 67.06 173 GLN A C 1
ATOM 1417 O O . GLN A 1 173 ? -32.730 -4.914 50.715 1.00 67.06 173 GLN A O 1
ATOM 1422 N N . LYS A 1 174 ? -30.535 -4.516 50.688 1.00 68.12 174 LYS A N 1
ATOM 1423 C CA . LYS A 1 174 ? -30.369 -4.669 52.148 1.00 68.12 174 LYS A CA 1
ATOM 1424 C C . LYS A 1 174 ? -31.133 -3.633 52.981 1.00 68.12 174 LYS A C 1
ATOM 1426 O O . LYS A 1 174 ? -31.459 -3.902 54.129 1.00 68.12 174 LYS A O 1
ATOM 1431 N N . LYS A 1 175 ? -31.395 -2.434 52.451 1.00 67.88 175 LYS A N 1
ATOM 1432 C CA . LYS A 1 175 ? -32.230 -1.432 53.141 1.00 67.88 175 LYS A CA 1
ATOM 1433 C C . LYS A 1 175 ? -33.722 -1.769 53.065 1.00 67.88 175 LYS A C 1
ATOM 1435 O O . LYS A 1 175 ? -34.460 -1.454 53.994 1.00 67.88 175 LYS A O 1
ATOM 1440 N N . LEU A 1 176 ? -34.154 -2.402 51.976 1.00 63.44 176 LEU A N 1
ATOM 1441 C CA . LEU A 1 176 ? -35.539 -2.836 51.771 1.00 63.44 176 LEU A CA 1
ATOM 1442 C C . LEU A 1 176 ? -35.875 -4.109 52.566 1.00 63.44 176 LEU A C 1
ATOM 1444 O O . LEU A 1 176 ? -36.979 -4.232 53.094 1.00 63.44 176 LEU A O 1
ATOM 1448 N N . PHE A 1 177 ? -34.904 -5.011 52.714 1.00 59.75 177 PHE A N 1
ATOM 1449 C CA . PHE A 1 177 ? -35.046 -6.287 53.414 1.00 59.75 177 PHE A CA 1
ATOM 1450 C C . PHE A 1 177 ? -34.060 -6.350 54.589 1.00 59.75 177 PHE A C 1
ATOM 1452 O O . PHE A 1 177 ? -32.852 -6.452 54.373 1.00 59.75 177 PHE A O 1
ATOM 1459 N N . LYS A 1 178 ? -34.558 -6.292 55.835 1.00 62.12 178 LYS A N 1
ATOM 1460 C CA . LYS A 1 178 ? -33.715 -6.409 57.045 1.00 62.12 178 LYS A CA 1
ATOM 1461 C C . LYS A 1 178 ? -33.158 -7.832 57.199 1.00 62.12 178 LYS A C 1
ATOM 1463 O O . LYS A 1 178 ? -32.028 -7.999 57.654 1.00 62.12 178 LYS A O 1
ATOM 1468 N N . SER A 1 179 ? -33.913 -8.843 56.760 1.00 58.47 179 SER A N 1
ATOM 1469 C CA . SER A 1 179 ? -33.487 -10.245 56.640 1.00 58.47 179 SER A CA 1
ATOM 1470 C C . SER A 1 179 ? -34.251 -10.946 55.503 1.00 58.47 179 SER A C 1
ATOM 1472 O O . SER A 1 179 ? -35.152 -10.358 54.907 1.00 58.47 179 SER A O 1
ATOM 1474 N N . LYS A 1 180 ? -33.912 -12.210 55.190 1.00 57.28 180 LYS A N 1
ATOM 1475 C CA . LYS A 1 180 ? -34.551 -12.993 54.106 1.00 57.28 180 LYS A CA 1
ATOM 1476 C C . LYS A 1 180 ? -36.081 -13.104 54.259 1.00 57.28 180 LYS A C 1
ATOM 1478 O O . LYS A 1 180 ? -36.756 -13.308 53.257 1.00 57.28 180 LYS A O 1
ATOM 1483 N N . ASN A 1 181 ? -36.590 -12.933 55.485 1.00 57.44 181 ASN A N 1
ATOM 1484 C CA . ASN A 1 181 ? -38.002 -13.069 55.846 1.00 57.44 181 ASN A CA 1
ATOM 1485 C C . ASN A 1 181 ? -38.582 -11.818 56.543 1.00 57.44 181 ASN A C 1
ATOM 1487 O O . ASN A 1 181 ? -39.741 -11.841 56.943 1.00 57.44 181 ASN A O 1
ATOM 1491 N N . GLU A 1 182 ? -37.809 -10.736 56.704 1.00 64.44 182 GLU A N 1
ATOM 1492 C CA . GLU A 1 182 ? -38.264 -9.522 57.395 1.00 64.44 182 GLU A CA 1
ATOM 1493 C C . GLU A 1 182 ? -38.139 -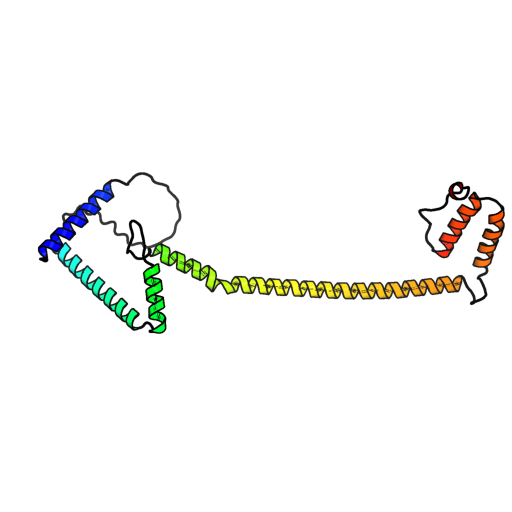8.292 56.499 1.00 64.44 182 GLU A C 1
ATOM 1495 O O . GLU A 1 182 ? -37.044 -7.826 56.155 1.00 64.44 182 GLU A O 1
ATOM 1500 N N . TYR A 1 183 ? -39.298 -7.745 56.149 1.00 70.19 183 TYR A N 1
ATOM 1501 C CA . TYR A 1 183 ? -39.417 -6.494 55.420 1.00 70.19 183 TYR A CA 1
ATOM 1502 C C . TYR A 1 183 ? -39.088 -5.302 56.323 1.00 70.19 183 TYR A C 1
ATOM 1504 O O . TYR A 1 183 ? -39.362 -5.311 57.526 1.00 70.19 183 TYR A O 1
ATOM 1512 N N . SER A 1 184 ? -38.494 -4.250 55.752 1.00 70.75 184 SER A N 1
ATOM 1513 C CA . SER A 1 184 ? -38.284 -3.014 56.508 1.00 70.75 184 SER A CA 1
ATOM 1514 C C . SER A 1 184 ? -39.631 -2.390 56.899 1.00 70.75 184 SER A C 1
ATOM 1516 O O . SER A 1 184 ? -40.625 -2.512 56.183 1.00 70.75 184 SER A O 1
ATOM 1518 N N . THR A 1 185 ? -39.669 -1.687 58.032 1.00 71.38 185 THR A N 1
ATOM 1519 C CA . THR A 1 185 ? -40.871 -0.977 58.493 1.00 71.38 185 THR A CA 1
ATOM 1520 C C . THR A 1 185 ? -41.355 0.049 57.473 1.00 71.38 185 THR A C 1
ATOM 1522 O O . THR A 1 185 ? -42.557 0.203 57.304 1.00 71.38 185 THR A O 1
ATOM 1525 N N . GLN A 1 186 ? -40.436 0.683 56.735 1.00 70.00 186 GLN A N 1
ATOM 1526 C CA . GLN A 1 186 ? -40.782 1.588 55.638 1.00 70.00 186 GLN A CA 1
ATOM 1527 C C . GLN A 1 186 ? -41.457 0.835 54.487 1.00 70.00 186 GLN A C 1
ATOM 1529 O O . GLN A 1 186 ? -42.484 1.285 53.999 1.00 70.00 186 GLN A O 1
ATOM 1534 N N . PHE A 1 187 ? -40.939 -0.337 54.101 1.00 74.19 187 PHE A N 1
ATOM 1535 C CA . PHE A 1 187 ? -41.565 -1.161 53.063 1.00 74.19 187 PHE A CA 1
ATOM 1536 C C . PHE A 1 187 ? -42.969 -1.617 53.474 1.00 74.19 187 PHE A C 1
ATOM 1538 O O . PHE A 1 187 ? -43.905 -1.493 52.689 1.00 74.19 187 PHE A O 1
ATOM 1545 N N . LEU A 1 188 ? -43.131 -2.105 54.709 1.00 73.31 188 LEU A N 1
ATOM 1546 C CA . LEU A 1 188 ? -44.433 -2.524 55.234 1.00 73.31 188 LEU A CA 1
ATOM 1547 C C . LEU A 1 188 ? -45.421 -1.359 55.289 1.00 73.31 188 LEU A C 1
ATOM 1549 O O . LEU A 1 188 ? -46.575 -1.530 54.905 1.00 73.31 188 LEU A O 1
ATOM 1553 N N . GLN A 1 189 ? -44.975 -0.178 55.720 1.00 74.94 189 GLN A N 1
ATOM 1554 C CA . GLN A 1 189 ? -45.807 1.018 55.780 1.00 74.94 189 GLN A CA 1
ATOM 1555 C C . GLN A 1 189 ? -46.284 1.430 54.383 1.00 74.94 189 GLN A C 1
ATOM 1557 O O . GLN A 1 189 ? -47.484 1.576 54.171 1.00 74.94 189 GLN A O 1
ATOM 1562 N N . THR A 1 190 ? -45.382 1.505 53.402 1.00 68.81 190 THR A N 1
ATOM 1563 C CA . THR A 1 190 ? -45.746 1.832 52.017 1.00 68.81 190 THR A CA 1
ATOM 1564 C C . THR A 1 190 ? -46.647 0.762 51.391 1.00 68.81 190 THR A C 1
ATOM 1566 O O . THR A 1 190 ? -47.624 1.098 50.730 1.00 68.81 190 THR A O 1
ATOM 1569 N N . ALA A 1 191 ? -46.383 -0.528 51.625 1.00 69.62 191 ALA A N 1
ATOM 1570 C CA . ALA A 1 191 ? -47.232 -1.618 51.140 1.00 69.62 191 ALA A CA 1
ATOM 1571 C C . ALA A 1 191 ? -48.639 -1.590 51.766 1.00 69.62 191 ALA A C 1
ATOM 1573 O O . ALA A 1 191 ? -49.629 -1.825 51.074 1.00 69.62 191 ALA A O 1
ATOM 1574 N N . THR A 1 192 ? -48.736 -1.254 53.055 1.00 70.88 192 THR A N 1
ATOM 1575 C CA . THR A 1 192 ? -50.011 -1.113 53.776 1.00 70.88 192 THR A CA 1
ATOM 1576 C C . THR A 1 192 ? -50.799 0.090 53.262 1.00 70.88 192 THR A C 1
ATOM 1578 O O . THR A 1 192 ? -51.992 -0.030 52.995 1.00 70.88 192 THR A O 1
ATOM 1581 N N . GLU A 1 193 ? -50.136 1.231 53.053 1.00 66.69 193 GLU A N 1
ATOM 1582 C CA . GLU A 1 193 ? -50.737 2.411 52.424 1.00 66.69 193 GLU A CA 1
ATOM 1583 C C . GLU A 1 193 ? -51.285 2.063 51.030 1.00 66.69 193 GLU A C 1
ATOM 1585 O O . GLU A 1 193 ? -52.455 2.318 50.752 1.00 66.69 193 GLU A O 1
ATOM 1590 N N . ILE A 1 194 ? -50.499 1.385 50.186 1.00 64.12 194 ILE A N 1
ATOM 1591 C CA . ILE A 1 194 ? -50.930 0.941 48.850 1.00 64.12 194 ILE A CA 1
ATOM 1592 C C . ILE A 1 194 ? -52.136 -0.009 48.927 1.00 64.12 194 ILE A C 1
ATOM 1594 O O . ILE A 1 194 ? -53.102 0.168 48.183 1.00 64.12 194 ILE A O 1
ATOM 1598 N N . SER A 1 195 ? -52.111 -0.991 49.834 1.00 64.31 195 SER A N 1
ATOM 1599 C CA . SER A 1 195 ? -53.197 -1.966 50.005 1.00 64.31 195 SER A CA 1
ATOM 1600 C C . SER A 1 195 ? -54.505 -1.307 50.450 1.00 64.31 195 SER A C 1
ATOM 1602 O O . SER A 1 195 ? -55.571 -1.642 49.936 1.00 64.31 195 SER A O 1
ATOM 1604 N N . ASN A 1 196 ? -54.433 -0.351 51.377 1.00 64.50 196 ASN A N 1
ATOM 1605 C CA . ASN A 1 196 ? -55.610 0.358 51.882 1.00 64.50 196 ASN A CA 1
ATOM 1606 C C . ASN A 1 196 ? -56.196 1.323 50.840 1.00 64.50 196 ASN A C 1
ATOM 1608 O O . ASN A 1 196 ? -57.398 1.570 50.821 1.00 64.50 196 ASN A O 1
ATOM 1612 N N . LEU A 1 197 ? -55.364 1.853 49.942 1.00 54.12 197 LEU A N 1
ATOM 1613 C CA . LEU A 1 197 ? -55.767 2.823 48.921 1.00 54.12 197 LEU A CA 1
ATOM 1614 C C . LEU A 1 197 ? -56.259 2.186 47.616 1.00 54.12 197 LEU A C 1
ATOM 1616 O O . LEU A 1 197 ? -57.064 2.800 46.912 1.00 54.12 197 LEU A O 1
ATOM 1620 N N . GLY A 1 198 ? -55.851 0.947 47.319 1.00 52.59 198 GLY A N 1
ATOM 1621 C CA . GLY A 1 198 ? -56.380 0.151 46.205 1.00 52.59 198 GLY A CA 1
ATOM 1622 C C . GLY A 1 198 ? -57.885 -0.133 46.303 1.00 52.59 198 GLY A C 1
ATOM 1623 O O . GLY A 1 198 ? -58.503 -0.500 45.307 1.00 52.59 198 GLY A O 1
ATOM 1624 N N . GLN A 1 199 ? -58.492 0.098 47.471 1.00 54.97 199 GLN A N 1
ATOM 1625 C CA . GLN A 1 199 ? -59.938 0.008 47.665 1.00 54.97 199 GLN A CA 1
ATOM 1626 C C . GLN A 1 199 ? -60.713 1.273 47.238 1.00 54.97 199 GLN A C 1
ATOM 1628 O O . GLN A 1 199 ? -61.939 1.221 47.215 1.00 54.97 199 GLN A O 1
ATOM 1633 N N . ILE A 1 200 ? -60.056 2.402 46.905 1.00 57.22 200 ILE A N 1
ATOM 1634 C CA . ILE A 1 200 ? -60.737 3.716 46.941 1.00 57.22 200 ILE A CA 1
ATOM 1635 C C . ILE A 1 200 ? -60.867 4.431 45.578 1.00 57.22 200 ILE A C 1
ATOM 1637 O O . ILE A 1 200 ? -61.847 5.143 45.395 1.00 57.22 200 ILE A O 1
ATOM 1641 N N . SER A 1 201 ? -59.986 4.250 44.581 1.00 66.50 201 SER A N 1
ATOM 1642 C CA . SER A 1 201 ? -60.287 4.629 43.175 1.00 66.50 201 SER A CA 1
ATOM 1643 C C . SER A 1 201 ? -59.179 4.237 42.186 1.00 66.50 201 SER A C 1
ATOM 1645 O O . SER A 1 201 ? -58.001 4.227 42.537 1.00 66.50 201 SER A O 1
ATOM 1647 N N . LEU A 1 202 ? -59.537 4.052 40.907 1.00 63.50 202 LEU A N 1
ATOM 1648 C CA . LEU A 1 202 ? -58.597 3.847 39.788 1.00 63.50 202 LEU A CA 1
ATOM 1649 C C . LEU A 1 202 ? -57.542 4.964 39.656 1.00 63.50 202 LEU A C 1
ATOM 1651 O O . LEU A 1 202 ? -56.384 4.695 39.340 1.00 63.50 202 LEU A O 1
ATOM 1655 N N . LYS A 1 203 ? -57.928 6.218 39.929 1.00 65.62 203 LYS A N 1
ATOM 1656 C CA . LYS A 1 203 ? -57.033 7.386 39.869 1.00 65.62 203 LYS A CA 1
ATOM 1657 C C . LYS A 1 203 ? -55.986 7.349 40.984 1.00 65.62 203 LYS A C 1
ATOM 1659 O O . LYS A 1 203 ? -54.822 7.671 40.751 1.00 65.62 203 LYS A O 1
ATOM 1664 N N . SER A 1 204 ? -56.390 6.913 42.176 1.00 65.06 204 SER A N 1
ATOM 1665 C CA . SER A 1 204 ? -55.478 6.677 43.294 1.00 65.06 204 SER A CA 1
ATOM 1666 C C . SER A 1 204 ? -54.521 5.531 42.964 1.00 65.06 204 SER A C 1
ATOM 1668 O O . SER A 1 204 ? -53.314 5.693 43.119 1.00 65.06 204 SER A O 1
ATOM 1670 N N . THR A 1 205 ? -55.024 4.419 42.416 1.00 67.88 205 THR A N 1
ATOM 1671 C CA . THR A 1 205 ? -54.191 3.277 42.008 1.00 67.88 205 THR A CA 1
ATOM 1672 C C . THR A 1 205 ? -53.097 3.694 41.023 1.00 67.88 205 THR A C 1
ATOM 1674 O O . THR A 1 205 ? -51.933 3.404 41.276 1.00 67.88 205 THR A O 1
ATOM 1677 N N . ALA A 1 206 ? -53.419 4.463 39.977 1.00 71.12 206 ALA A N 1
ATOM 1678 C CA . ALA A 1 206 ? -52.429 4.967 39.018 1.00 71.12 206 ALA A CA 1
ATOM 1679 C C . ALA A 1 206 ? -51.331 5.833 39.675 1.00 71.12 206 ALA A C 1
ATOM 1681 O O . ALA A 1 206 ? -50.137 5.617 39.452 1.00 71.12 206 ALA A O 1
ATOM 1682 N N . ALA A 1 207 ? -51.716 6.772 40.546 1.00 70.00 207 ALA A N 1
ATOM 1683 C CA . ALA A 1 207 ? -50.769 7.635 41.254 1.00 70.00 207 ALA A CA 1
ATOM 1684 C C . ALA A 1 207 ? -49.846 6.854 42.211 1.00 70.00 207 ALA A C 1
ATOM 1686 O O . ALA A 1 207 ? -48.672 7.198 42.365 1.00 70.00 207 ALA A O 1
ATOM 1687 N N . TYR A 1 208 ? -50.345 5.786 42.838 1.00 69.44 208 TYR A N 1
ATOM 1688 C CA . TYR A 1 208 ? -49.547 4.947 43.734 1.00 69.44 208 TYR A CA 1
ATOM 1689 C C . TYR A 1 208 ? -48.678 3.938 42.992 1.00 69.44 208 TYR A C 1
ATOM 1691 O O . TYR A 1 208 ? -47.535 3.744 43.395 1.00 69.44 208 TYR A O 1
ATOM 1699 N N . THR A 1 209 ? -49.141 3.359 41.881 1.00 72.25 209 THR A N 1
ATOM 1700 C CA . THR A 1 209 ? -48.284 2.552 40.999 1.00 72.25 209 THR A CA 1
ATOM 1701 C C . THR A 1 209 ? -47.103 3.381 40.501 1.00 72.25 209 THR A C 1
ATOM 1703 O O . THR A 1 209 ? -45.982 2.879 40.484 1.00 72.25 209 THR A O 1
ATOM 1706 N N . LYS A 1 210 ? -47.322 4.672 40.207 1.00 76.94 210 LYS A N 1
ATOM 1707 C CA . LYS A 1 210 ? -46.250 5.619 39.879 1.00 76.94 210 LYS A CA 1
ATOM 1708 C C . LYS A 1 210 ? -45.237 5.764 41.023 1.00 76.94 210 LYS A C 1
ATOM 1710 O O . LYS A 1 210 ? -44.050 5.540 40.807 1.00 76.94 210 LYS A O 1
ATOM 1715 N N . LYS A 1 211 ? -45.699 6.063 42.244 1.00 73.38 211 LYS A N 1
ATOM 1716 C CA . LYS A 1 211 ? -44.822 6.204 43.425 1.00 73.38 211 LYS A CA 1
ATOM 1717 C C . LYS A 1 211 ? -44.105 4.907 43.806 1.00 73.38 211 LYS A C 1
ATOM 1719 O O . LYS A 1 211 ? -42.957 4.943 44.231 1.00 73.38 211 LYS A O 1
ATOM 1724 N N . PHE A 1 212 ? -44.765 3.760 43.670 1.00 71.06 212 PHE A N 1
ATOM 1725 C CA . PHE A 1 212 ? -44.186 2.451 43.967 1.00 71.06 212 PHE A CA 1
ATOM 1726 C C . PHE A 1 212 ? -43.135 2.051 42.929 1.00 71.06 212 PHE A C 1
ATOM 1728 O O . PHE A 1 212 ? -42.073 1.553 43.297 1.00 71.06 212 PHE A O 1
ATOM 1735 N N . TYR A 1 213 ? -43.395 2.323 41.645 1.00 74.00 213 TYR A N 1
ATOM 1736 C CA . TYR A 1 213 ? -42.406 2.179 40.581 1.00 74.00 213 TYR A CA 1
ATOM 1737 C C . TYR A 1 213 ? -41.178 3.037 40.882 1.00 74.00 213 TYR A C 1
ATOM 1739 O O . TYR A 1 213 ? -40.082 2.498 40.980 1.00 74.00 213 TYR A O 1
ATOM 1747 N N . GLU A 1 214 ? -41.375 4.333 41.129 1.00 76.94 214 GLU A N 1
ATOM 1748 C CA . GLU A 1 214 ? -40.305 5.275 41.466 1.00 76.94 214 GLU A CA 1
ATOM 1749 C C . GLU A 1 214 ? -39.525 4.837 42.717 1.00 76.94 214 GLU A C 1
ATOM 1751 O O . GLU A 1 214 ? -38.300 4.920 42.753 1.00 76.94 214 GLU A O 1
ATOM 1756 N N . PHE A 1 215 ? -40.202 4.286 43.726 1.00 72.94 215 PHE A N 1
ATOM 1757 C CA . PHE A 1 215 ? -39.556 3.753 44.925 1.00 72.94 215 PHE A CA 1
ATOM 1758 C C . PHE A 1 215 ? -38.666 2.530 44.639 1.00 72.94 215 PHE A C 1
ATOM 1760 O O . PHE A 1 215 ? -37.575 2.417 45.204 1.00 72.94 215 PHE A O 1
ATOM 1767 N N . ILE A 1 216 ? -39.102 1.614 43.766 1.00 63.84 216 ILE A N 1
ATOM 1768 C CA . ILE A 1 216 ? -38.350 0.393 43.429 1.00 63.84 216 ILE A CA 1
ATOM 1769 C C . ILE A 1 216 ? -37.211 0.680 42.442 1.00 63.84 216 ILE A C 1
ATOM 1771 O O . ILE A 1 216 ? -36.113 0.141 42.603 1.00 63.84 216 ILE A O 1
ATOM 1775 N N . THR A 1 217 ? -37.450 1.510 41.427 1.00 70.50 217 THR A N 1
ATOM 1776 C CA . THR A 1 217 ? -36.499 1.761 40.332 1.00 70.50 217 THR A CA 1
ATOM 1777 C C . THR A 1 217 ? -35.603 2.971 40.604 1.00 70.50 217 THR A C 1
ATOM 1779 O O . THR A 1 217 ? -34.435 2.976 40.216 1.00 70.50 217 THR A O 1
ATOM 1782 N N . GLY A 1 218 ? -36.089 3.961 41.357 1.00 71.44 218 GLY A N 1
ATOM 1783 C CA . GLY A 1 218 ? -35.434 5.256 41.550 1.00 71.44 218 GLY A CA 1
ATOM 1784 C C . GLY A 1 218 ? -35.557 6.198 40.349 1.00 71.44 218 GLY A C 1
ATOM 1785 O O . GLY A 1 218 ? -34.840 7.195 40.312 1.00 71.44 218 GLY A O 1
ATOM 1786 N N . GLU A 1 219 ? -36.411 5.871 39.377 1.00 69.44 219 GLU A N 1
ATOM 1787 C CA . GLU A 1 219 ? -36.661 6.655 38.166 1.00 69.44 219 GLU A CA 1
ATOM 1788 C C . GLU A 1 219 ? -38.126 7.102 38.124 1.00 69.44 219 GLU A C 1
ATOM 1790 O O . GLU A 1 219 ? -39.032 6.309 38.398 1.00 69.44 219 GLU A O 1
ATOM 1795 N N . GLU A 1 220 ? -38.372 8.360 37.748 1.00 75.62 220 GLU A N 1
ATOM 1796 C CA . GLU A 1 220 ? -39.735 8.844 37.535 1.00 75.62 220 GLU A CA 1
ATOM 1797 C C . GLU A 1 220 ? -40.251 8.317 36.181 1.00 75.62 220 GLU A C 1
ATOM 1799 O O . GLU A 1 220 ? -39.604 8.523 35.151 1.00 75.62 220 GLU A O 1
ATOM 1804 N N . PRO A 1 221 ? -41.386 7.601 36.134 1.00 69.50 221 PRO A N 1
ATOM 1805 C CA . PRO A 1 221 ? -41.816 6.952 34.902 1.00 69.50 221 PRO A CA 1
ATOM 1806 C C . PRO A 1 221 ? -42.353 7.979 33.893 1.00 69.50 221 PRO A C 1
ATOM 1808 O O . PRO A 1 221 ? -43.379 8.618 34.126 1.00 69.50 221 PRO A O 1
ATOM 1811 N N . GLU A 1 222 ? -41.680 8.099 32.743 1.00 65.12 222 GLU A N 1
ATOM 1812 C CA . GLU A 1 222 ? -42.018 9.066 31.682 1.00 65.12 222 GLU A CA 1
ATOM 1813 C C . GLU A 1 222 ? -43.263 8.689 30.862 1.00 65.12 222 GLU A C 1
ATOM 1815 O O . GLU A 1 222 ? -43.877 9.551 30.234 1.00 65.12 222 GLU A O 1
ATOM 1820 N N . LYS A 1 223 ? -43.631 7.401 30.809 1.00 68.56 223 LYS A N 1
ATOM 1821 C CA . LYS A 1 223 ? -44.668 6.898 29.893 1.00 68.56 223 LYS A CA 1
ATOM 1822 C C . LYS A 1 223 ? -45.466 5.727 30.482 1.00 68.56 223 LYS A C 1
ATOM 1824 O O . LYS A 1 223 ? -45.336 4.632 29.946 1.00 68.56 223 LYS A O 1
ATOM 1829 N N . TRP A 1 224 ? -46.298 5.912 31.528 1.00 68.19 224 TRP A N 1
ATOM 1830 C CA . TRP A 1 224 ? -47.488 5.043 31.680 1.00 68.19 224 TRP A CA 1
ATOM 1831 C C . TRP A 1 224 ? -48.605 5.396 32.680 1.00 68.19 224 TRP A C 1
ATOM 1833 O O . TRP A 1 224 ? -48.415 6.151 33.627 1.00 68.19 224 TRP A O 1
ATOM 1843 N N . ILE A 1 225 ? -49.746 4.744 32.375 1.00 56.28 225 ILE A N 1
ATOM 1844 C CA . ILE A 1 225 ? -51.057 4.562 33.028 1.00 56.28 225 ILE A CA 1
ATOM 1845 C C . ILE A 1 225 ? -51.667 5.816 33.663 1.00 56.28 225 ILE A C 1
ATOM 1847 O O . ILE A 1 225 ? -51.558 6.051 34.862 1.00 56.28 225 ILE A O 1
ATOM 1851 N N . ASP A 1 226 ? -52.410 6.570 32.854 1.00 58.81 226 ASP A N 1
ATOM 1852 C CA . ASP A 1 226 ? -53.393 7.521 33.374 1.00 58.81 226 ASP A CA 1
ATOM 1853 C C . ASP A 1 226 ? -54.669 6.769 33.796 1.00 58.81 226 ASP A C 1
ATOM 1855 O O . ASP A 1 226 ? -54.939 5.681 33.275 1.00 58.81 226 ASP A O 1
ATOM 1859 N N . GLY A 1 227 ? -55.473 7.323 34.709 1.00 54.81 227 GLY A N 1
ATOM 1860 C CA . GLY A 1 227 ? -56.659 6.651 35.273 1.00 54.81 227 GLY A CA 1
ATOM 1861 C C . GLY A 1 227 ? -57.663 6.158 34.217 1.00 54.81 227 GLY A C 1
ATOM 1862 O O . GLY A 1 227 ? -58.365 5.175 34.440 1.00 54.81 227 GLY A O 1
ATOM 1863 N N . HIS A 1 228 ? -57.661 6.784 33.036 1.00 56.66 228 HIS A N 1
ATOM 1864 C CA . HIS A 1 228 ? -58.451 6.402 31.860 1.00 56.66 228 HIS A CA 1
ATOM 1865 C C . HIS A 1 228 ? -57.963 5.127 31.144 1.00 56.66 228 HIS A C 1
ATOM 1867 O O . HIS A 1 228 ? -58.720 4.506 30.406 1.00 56.66 228 HIS A O 1
ATOM 1873 N N . THR A 1 229 ? -56.711 4.716 31.354 1.00 56.00 229 THR A N 1
ATOM 1874 C CA . THR A 1 229 ? -56.105 3.523 30.726 1.00 56.00 229 THR A CA 1
ATOM 1875 C C . THR A 1 229 ? -56.450 2.233 31.475 1.00 56.00 229 THR A C 1
ATOM 1877 O O . THR A 1 229 ? -56.390 1.157 30.890 1.00 56.00 229 THR A O 1
ATOM 1880 N N . LEU A 1 230 ? -56.808 2.334 32.762 1.00 51.88 230 LEU A N 1
ATOM 1881 C CA . LEU A 1 230 ? -57.187 1.201 33.618 1.00 51.88 230 LEU A CA 1
ATOM 1882 C C . LEU A 1 230 ? -58.701 0.914 33.627 1.00 51.88 230 LEU A C 1
ATOM 1884 O 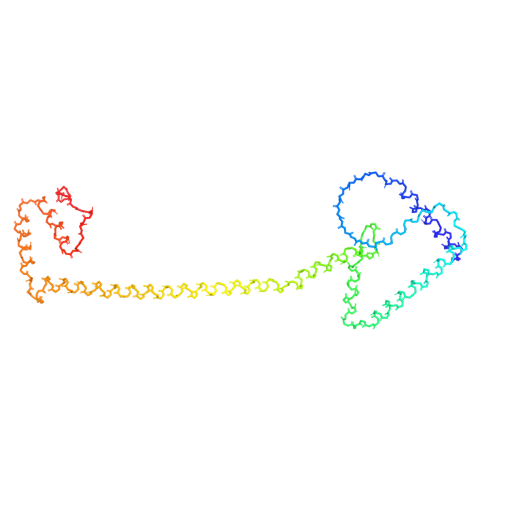O . LEU A 1 230 ? -59.108 -0.087 34.205 1.00 51.88 230 LEU A O 1
ATOM 1888 N N . SER A 1 231 ? -59.541 1.776 33.039 1.00 47.94 231 SER A N 1
ATOM 1889 C CA . SER A 1 231 ? -61.010 1.662 33.092 1.00 47.94 231 SER A CA 1
ATOM 1890 C C . SER A 1 231 ? -61.637 0.989 31.861 1.00 47.94 231 SER A C 1
ATOM 1892 O O . SER A 1 231 ? -62.752 1.353 31.483 1.00 47.94 231 SER A O 1
ATOM 1894 N N . ARG A 1 232 ? -60.921 0.085 31.185 1.00 44.91 232 ARG A N 1
ATOM 1895 C CA . ARG A 1 232 ? -61.422 -0.590 29.980 1.00 44.91 232 ARG A CA 1
ATOM 1896 C C . ARG A 1 232 ? -61.862 -2.016 30.264 1.00 44.91 232 ARG A C 1
ATOM 1898 O O . ARG A 1 232 ? -61.120 -2.709 30.990 1.00 44.91 232 ARG A O 1
#

pLDDT: mean 73.32, std 18.34, range [32.78, 98.06]

Foldseek 3Di:
DDPVVVVVVVVVVVVVVVVVVPPDDDDDDDDDDDDDDPPPPPPDPPPDPDDVVVVVVVVVVVVVVVVVVVVVVVVVLVPDDPVCNVVVVVVQVVQAACDDPRHRHGNDPVVVVVVVVVCCVPVVCVVVVVVVVVVVVVVVVVVVVVVVVVVVVVVVVVVVVVVVVVVVLVVLVCCQAVDPPRGDPVNVVLVVVLVVQVVPALQSNQVSVQVVCCSNPVDRDPDDDHSVVPPD